Protein AF-A0A349ZRP1-F1 (afdb_monomer_lite)

Sequence (354 aa):
QVKEENIMKKTVKKTVTIVLLMAFLASLLTGCAGITININVADSEASAPSEETKSEPVETAASEEDEVPFRDQGIWYMGGLVTNEEGFDMKLGFYRIDGEPVAIVTDGEDIYYGYYETEDTKFDDGTEFTLISVGGKKFGYKFNDDNNGFLVDNNDNMIEAVELDEESAMELMNSTDMAYEEPDYYGFVQEQSGLDSFKDFDDLISHLKPGQGYAYIRLKGTDEDILALTDMVFEADNSACEADLFRMTEDKPLYMGVVSGNGSAYPLRIADGILYGGDNHTYESYFTDSDNHALMMKDYVYDGINEGTEEYGGFLRSANVFDQDKDFTGGAEEFQKLLEEREKAPAIKFTVVP

Foldseek 3Di:
DDDDDDDDDDDDDDDDDDDDDDDDDDDDDDDDDDDDDDDDDDDDDDDDDDDDDDDDDDPDDPDDPDDDAQLLQQKAWPWWKAFPDPPWGWIKTWIAHVNATKIWIDTDPDIWIDHWDKDWDADPVGHIWIWIQTNNAIKTWDDDPPQWTWIQDSVRDTGTIGIDDRVNVVVRCCVDPVPRPSPCQDDPLCVQVVDPFAFEPVRSVVSADFQKWWDWDAAPLDPFTKIWTGNHADPVFQFAFKTWIWGDDPGGIDTQHMAGQPDDVWTWFDDPRKIWHHYLFWTWIWGANNVSRHIDTQWIWGQCVVVVPSDIWTWHAPDPHPPRTDIDPDHPVVSVVSVVVSVPTDGGHTDGDD

Structure (mmCIF, N/CA/C/O backbone):
data_AF-A0A349ZRP1-F1
#
_entry.id   AF-A0A349ZRP1-F1
#
loop_
_atom_site.group_PDB
_atom_site.id
_atom_site.type_symbol
_atom_site.label_atom_id
_atom_site.label_alt_id
_atom_site.label_comp_id
_atom_site.label_asym_id
_atom_site.label_entity_id
_atom_site.label_seq_id
_atom_site.pdbx_PDB_ins_code
_atom_site.Cartn_x
_atom_site.Cartn_y
_atom_site.Cartn_z
_atom_site.occupancy
_atom_site.B_iso_or_equiv
_atom_site.auth_seq_id
_atom_site.auth_comp_id
_atom_site.auth_asym_id
_atom_site.auth_atom_id
_atom_site.pdbx_PDB_model_num
ATOM 1 N N . GLN A 1 1 ? -0.373 30.833 57.095 1.00 43.72 1 GLN A N 1
ATOM 2 C CA . GLN A 1 1 ? -0.539 32.095 56.343 1.00 43.72 1 GLN A CA 1
ATOM 3 C C . GLN A 1 1 ? 0.821 32.539 55.828 1.00 43.72 1 GLN A C 1
ATOM 5 O O . GLN A 1 1 ? 1.536 33.246 56.523 1.00 43.72 1 GLN A O 1
ATOM 10 N N . VAL A 1 2 ? 1.189 32.089 54.632 1.00 34.25 2 VAL A N 1
ATOM 11 C CA . VAL A 1 2 ? 2.236 32.710 53.816 1.00 34.25 2 VAL A CA 1
ATOM 12 C C . VAL A 1 2 ? 1.621 32.849 52.432 1.00 34.25 2 VAL A C 1
ATOM 14 O O . VAL A 1 2 ? 0.986 31.916 51.946 1.00 34.25 2 VAL A O 1
ATOM 17 N N . LYS A 1 3 ? 1.678 34.081 51.932 1.00 34.34 3 LYS A N 1
ATOM 18 C CA . LYS A 1 3 ? 0.978 34.594 50.761 1.00 34.34 3 LYS A CA 1
ATOM 19 C C . LYS A 1 3 ? 1.540 34.025 49.465 1.00 34.34 3 LYS A C 1
ATOM 21 O O . LYS A 1 3 ? 2.740 33.813 49.340 1.00 34.34 3 LYS A O 1
ATOM 26 N N . GLU A 1 4 ? 0.607 33.879 48.536 1.00 39.31 4 GLU A N 1
ATOM 27 C CA . GLU A 1 4 ? 0.761 33.721 47.098 1.00 39.31 4 GLU A CA 1
ATOM 28 C C . GLU A 1 4 ? 1.789 34.693 46.509 1.00 39.31 4 GLU A C 1
ATOM 30 O O . GLU A 1 4 ? 1.753 35.893 46.788 1.00 39.31 4 GLU A O 1
ATOM 35 N N . GLU A 1 5 ? 2.623 34.184 45.606 1.00 33.78 5 GLU A N 1
ATOM 36 C CA . GLU A 1 5 ? 3.178 34.983 44.522 1.00 33.78 5 GLU A CA 1
ATOM 37 C C . GLU A 1 5 ? 3.082 34.169 43.231 1.00 33.78 5 GLU A C 1
ATOM 39 O O . GLU A 1 5 ? 3.485 33.010 43.147 1.00 33.78 5 GLU A O 1
ATOM 44 N N . ASN A 1 6 ? 2.427 34.786 42.261 1.00 35.44 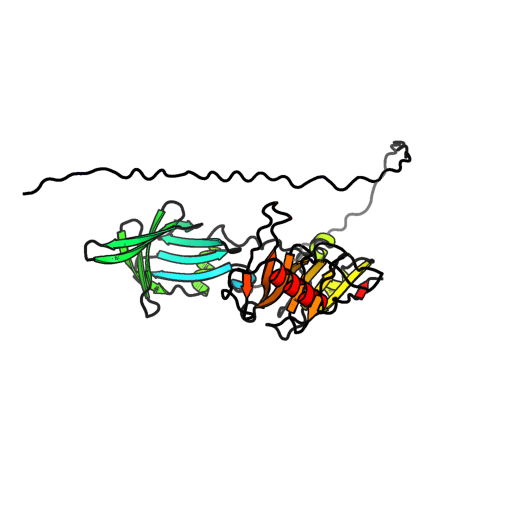6 ASN A N 1
ATOM 45 C CA . ASN A 1 6 ? 1.858 34.203 41.065 1.00 35.44 6 ASN A CA 1
ATOM 46 C C . ASN A 1 6 ? 2.487 34.960 39.892 1.00 35.44 6 ASN A C 1
ATOM 48 O O . ASN A 1 6 ? 2.220 36.151 39.760 1.00 35.44 6 ASN A O 1
ATOM 52 N N . ILE A 1 7 ? 3.331 34.326 39.068 1.00 33.25 7 ILE A N 1
ATOM 53 C CA . ILE A 1 7 ? 3.761 34.883 37.770 1.00 33.25 7 ILE A CA 1
ATOM 54 C C . ILE A 1 7 ? 3.823 33.760 36.720 1.00 33.25 7 ILE A C 1
ATOM 56 O O . ILE A 1 7 ? 4.859 33.159 36.450 1.00 33.25 7 ILE A O 1
ATOM 60 N N . MET A 1 8 ? 2.648 33.469 36.160 1.00 28.78 8 MET A N 1
ATOM 61 C CA . MET A 1 8 ? 2.342 33.449 34.722 1.00 28.78 8 MET A CA 1
ATOM 62 C C . MET A 1 8 ? 3.524 33.177 33.760 1.00 28.78 8 MET A C 1
ATOM 64 O O . MET A 1 8 ? 4.211 34.098 33.313 1.00 28.78 8 MET A O 1
ATOM 68 N N . LYS A 1 9 ? 3.693 31.918 33.331 1.00 29.05 9 LYS A N 1
ATOM 69 C CA . LYS A 1 9 ? 4.368 31.597 32.063 1.00 29.05 9 LYS A CA 1
ATOM 70 C C . LYS A 1 9 ? 3.325 31.563 30.948 1.00 29.05 9 LYS A C 1
ATOM 72 O O . LYS A 1 9 ? 2.425 30.734 30.929 1.00 29.05 9 LYS A O 1
ATOM 77 N N . LYS A 1 10 ? 3.451 32.531 30.047 1.00 29.30 10 LYS A N 1
ATOM 78 C CA . LYS A 1 10 ? 2.633 32.739 28.855 1.00 29.30 10 LYS A CA 1
ATOM 79 C C . LYS A 1 10 ? 3.117 31.773 27.767 1.00 29.30 10 LYS A C 1
ATOM 81 O O . LYS A 1 10 ? 4.149 32.026 27.152 1.00 29.30 10 LYS A O 1
ATOM 86 N N . THR A 1 11 ? 2.409 30.669 27.547 1.00 28.17 11 THR A N 1
ATOM 87 C CA . THR A 1 11 ? 2.686 29.774 26.414 1.00 28.17 11 THR A CA 1
ATOM 88 C C . THR A 1 11 ? 2.045 30.365 25.162 1.00 28.17 11 THR A C 1
ATOM 90 O O . THR A 1 11 ? 0.829 30.529 25.074 1.00 28.17 11 THR A O 1
ATOM 93 N N . VAL A 1 12 ? 2.891 30.758 24.215 1.00 26.95 12 VAL A N 1
ATOM 94 C CA . VAL A 1 12 ? 2.509 31.247 22.890 1.00 26.95 12 VAL A CA 1
ATOM 95 C C . VAL A 1 12 ? 2.020 30.047 22.075 1.00 26.95 12 VAL A C 1
ATOM 97 O O . VAL A 1 12 ? 2.823 29.190 21.720 1.00 26.95 12 VAL A O 1
ATOM 100 N N . LYS A 1 13 ? 0.715 29.978 21.783 1.00 26.53 13 LYS A N 1
ATOM 101 C CA . LYS A 1 13 ? 0.177 29.076 20.755 1.00 26.53 13 LYS A CA 1
ATOM 102 C C . LYS A 1 13 ? 0.696 29.556 19.395 1.00 26.53 13 LYS A C 1
ATOM 104 O O . LYS A 1 13 ? 0.354 30.656 18.966 1.00 26.53 13 LYS A O 1
ATOM 109 N N . LYS A 1 14 ? 1.557 28.766 18.749 1.00 26.08 14 LYS A N 1
ATOM 110 C CA . LYS A 1 14 ? 1.890 28.936 17.332 1.00 26.08 14 LYS A CA 1
ATOM 111 C C . LYS A 1 14 ? 0.803 28.244 16.519 1.00 26.08 14 LYS A C 1
ATOM 113 O O . LYS A 1 14 ? 0.710 27.025 16.530 1.00 26.08 14 LYS A O 1
ATOM 118 N N . THR A 1 15 ? -0.012 29.037 15.842 1.00 26.47 15 THR A N 1
ATOM 119 C CA . THR A 1 15 ? -0.883 28.580 14.761 1.00 26.47 15 THR A CA 1
ATOM 120 C C . THR A 1 15 ? 0.015 28.240 13.573 1.00 26.47 15 THR A C 1
ATOM 122 O O . THR A 1 15 ? 0.671 29.133 13.036 1.00 26.47 15 THR A O 1
ATOM 125 N N . VAL A 1 16 ? 0.102 26.964 13.200 1.00 26.80 16 VAL A N 1
ATOM 126 C CA . VAL A 1 16 ? 0.719 26.544 11.938 1.00 26.80 16 VAL A CA 1
ATOM 127 C C . VAL A 1 16 ? -0.417 26.378 10.940 1.00 26.80 16 VAL A C 1
ATOM 129 O O . VAL A 1 16 ? -1.207 25.448 11.022 1.00 26.80 16 VAL A O 1
ATOM 132 N N . THR A 1 17 ? -0.540 27.353 10.048 1.00 24.84 17 THR A N 1
ATOM 133 C CA . THR A 1 17 ? -1.396 27.281 8.867 1.00 24.84 17 THR A CA 1
ATOM 134 C C . THR A 1 17 ? -0.596 26.565 7.786 1.00 24.84 17 THR A C 1
ATOM 136 O O . THR A 1 17 ? 0.365 27.133 7.270 1.00 24.84 17 THR A O 1
ATOM 139 N N . ILE A 1 18 ? -0.956 25.322 7.472 1.00 25.66 18 ILE A N 1
ATOM 140 C CA . ILE A 1 18 ? -0.407 24.607 6.318 1.00 25.66 18 ILE A CA 1
ATOM 141 C C . ILE A 1 18 ? -1.177 25.088 5.087 1.00 25.66 18 ILE A C 1
ATOM 143 O O . ILE A 1 18 ? -2.378 24.868 4.957 1.00 25.66 18 ILE A O 1
ATOM 147 N N . VAL A 1 19 ? -0.481 25.818 4.217 1.00 27.66 19 VAL A N 1
ATOM 148 C CA . VAL A 1 19 ? -0.941 26.163 2.870 1.00 27.66 19 VAL A CA 1
ATOM 149 C C . VAL A 1 19 ? -0.366 25.099 1.944 1.00 27.66 19 VAL A C 1
ATOM 151 O O . VAL A 1 19 ? 0.830 25.123 1.661 1.00 27.66 19 VAL A O 1
ATOM 154 N N . LEU A 1 20 ? -1.202 24.161 1.496 1.00 24.73 20 LEU A N 1
ATOM 155 C CA . LEU A 1 20 ? -0.859 23.254 0.402 1.00 24.73 20 LEU A CA 1
ATOM 156 C C . LEU A 1 20 ? -0.823 24.076 -0.894 1.00 24.73 20 LEU A C 1
ATOM 158 O O . LEU A 1 20 ? -1.856 24.552 -1.367 1.00 24.73 20 LEU A O 1
ATOM 162 N N . LEU A 1 21 ? 0.372 24.284 -1.445 1.00 25.36 21 LEU A N 1
ATOM 163 C CA . LEU A 1 21 ? 0.559 24.881 -2.762 1.00 25.36 21 LEU A CA 1
ATOM 164 C C . LEU A 1 21 ? 0.986 23.767 -3.724 1.00 25.36 21 LEU A C 1
ATOM 166 O O . LEU A 1 21 ? 2.136 23.338 -3.714 1.00 25.36 21 LEU A O 1
ATOM 170 N N . MET A 1 22 ? 0.044 23.295 -4.542 1.00 29.17 22 MET A N 1
ATOM 171 C CA . MET A 1 22 ? 0.326 22.427 -5.684 1.00 29.17 22 MET A CA 1
ATOM 172 C C . MET A 1 22 ? 1.151 23.197 -6.719 1.00 29.17 22 MET A C 1
ATOM 174 O O . MET A 1 22 ? 0.687 24.203 -7.261 1.00 29.17 22 MET A O 1
ATOM 178 N N . ALA A 1 23 ? 2.356 22.716 -7.016 1.00 27.48 23 ALA A N 1
ATOM 179 C CA . ALA A 1 23 ? 3.108 23.118 -8.199 1.00 27.48 23 ALA A CA 1
ATOM 180 C C . ALA A 1 23 ? 4.109 22.023 -8.598 1.00 27.48 23 ALA A C 1
ATOM 182 O O . ALA A 1 23 ? 5.300 22.130 -8.326 1.00 27.48 23 ALA A O 1
ATOM 183 N N . PHE A 1 24 ? 3.625 20.992 -9.289 1.00 27.86 24 PHE A N 1
ATOM 184 C CA . PHE A 1 24 ? 4.455 20.170 -10.167 1.00 27.86 24 PHE A CA 1
ATOM 185 C C . PHE A 1 24 ? 3.891 20.280 -11.580 1.00 27.86 24 PHE A C 1
ATOM 187 O O . PHE A 1 24 ? 2.909 19.636 -11.919 1.00 27.86 24 PHE A O 1
ATOM 194 N N . LEU A 1 25 ? 4.491 21.147 -12.396 1.00 28.52 25 LEU A N 1
ATOM 195 C CA . LEU A 1 25 ? 4.660 20.897 -13.824 1.00 28.52 25 LEU A CA 1
ATOM 196 C C . LEU A 1 25 ? 5.704 21.864 -14.392 1.00 28.52 25 LEU A C 1
ATOM 198 O O . LEU A 1 25 ? 5.737 23.041 -14.039 1.00 28.52 25 LEU A O 1
ATOM 202 N N . ALA A 1 26 ? 6.473 21.345 -15.347 1.00 27.61 26 ALA A N 1
ATOM 203 C CA . ALA A 1 26 ? 7.512 21.988 -16.149 1.00 27.61 26 ALA A CA 1
ATOM 204 C C . ALA A 1 26 ? 8.925 22.028 -15.536 1.00 27.61 26 ALA A C 1
ATOM 206 O O . ALA A 1 26 ? 9.326 22.992 -14.894 1.00 27.61 26 ALA A O 1
ATOM 207 N N . SER A 1 27 ? 9.748 21.038 -15.901 1.00 30.75 27 SER A N 1
ATOM 208 C CA . SER A 1 27 ? 10.970 21.328 -16.676 1.00 30.75 27 SER A CA 1
ATOM 209 C C . SER A 1 27 ? 11.736 20.070 -17.115 1.00 30.75 27 SER A C 1
ATOM 211 O O . SER A 1 27 ? 12.797 19.753 -16.600 1.00 30.75 27 SER A O 1
ATOM 213 N N . LEU A 1 28 ? 11.278 19.422 -18.187 1.00 30.02 28 LEU A N 1
ATOM 214 C CA . LEU A 1 28 ? 12.182 18.709 -19.095 1.00 30.02 28 LEU A CA 1
ATOM 215 C C . LEU A 1 28 ? 11.792 19.053 -20.526 1.00 30.02 28 LEU A C 1
ATOM 217 O O . LEU A 1 28 ? 10.915 18.427 -21.096 1.00 30.02 28 LEU A O 1
ATOM 221 N N . LEU A 1 29 ? 12.423 20.089 -21.081 1.00 31.91 29 LEU A N 1
ATOM 222 C CA . LEU A 1 29 ? 12.601 20.283 -22.522 1.00 31.91 29 LEU A CA 1
ATOM 223 C C . LEU A 1 29 ? 13.713 21.322 -22.727 1.00 31.91 29 LEU A C 1
ATOM 225 O O . LEU A 1 29 ? 13.475 22.514 -22.906 1.00 31.91 29 LEU A O 1
ATOM 229 N N . THR A 1 30 ? 14.958 20.843 -22.710 1.00 38.53 30 THR A N 1
ATOM 230 C CA . THR A 1 30 ? 16.094 21.565 -23.293 1.00 38.53 30 THR A CA 1
ATOM 231 C C . THR A 1 30 ? 16.774 20.620 -24.272 1.00 38.53 30 THR A C 1
ATOM 233 O O . THR A 1 30 ? 17.468 19.693 -23.873 1.00 38.53 30 THR A O 1
ATOM 236 N N . GLY A 1 31 ? 16.528 20.826 -25.564 1.00 29.16 31 GLY A N 1
ATOM 237 C CA . GLY A 1 31 ? 17.059 19.980 -26.629 1.00 29.16 31 GLY A CA 1
ATOM 238 C C . GLY A 1 31 ? 16.587 20.455 -27.997 1.00 29.16 31 GLY A C 1
ATOM 239 O O . GLY A 1 31 ? 15.637 19.929 -28.560 1.00 29.16 31 GLY A O 1
ATOM 240 N N . CYS A 1 32 ? 17.225 21.508 -28.499 1.00 30.91 32 CYS A N 1
ATOM 241 C CA . CYS A 1 32 ? 16.968 22.136 -29.789 1.00 30.91 32 CYS A CA 1
ATOM 242 C C . CYS A 1 32 ? 17.137 21.176 -30.980 1.00 30.91 32 CYS A C 1
ATOM 244 O O . CYS A 1 32 ? 18.227 20.646 -31.170 1.00 30.91 32 CYS A O 1
ATOM 246 N N . ALA A 1 33 ? 16.146 21.112 -31.871 1.00 30.70 33 ALA A N 1
ATOM 247 C CA . ALA A 1 33 ? 16.340 21.119 -33.327 1.00 30.70 33 ALA A CA 1
ATOM 248 C C . ALA A 1 33 ? 14.979 21.320 -34.010 1.00 30.70 33 ALA A C 1
ATOM 250 O O . ALA A 1 33 ? 14.081 20.494 -33.894 1.00 30.70 33 ALA A O 1
ATOM 251 N N . GLY A 1 34 ? 14.814 22.454 -34.690 1.00 29.23 34 GLY A N 1
ATOM 252 C CA . GLY A 1 34 ? 13.602 22.753 -35.440 1.00 29.23 34 GLY A CA 1
ATOM 253 C C . GLY A 1 34 ? 13.478 21.929 -36.719 1.00 29.23 34 GLY A C 1
ATOM 254 O O . GLY A 1 34 ? 14.479 21.506 -37.284 1.00 29.23 34 GLY A O 1
ATOM 255 N N . ILE A 1 35 ? 12.244 21.786 -37.198 1.00 30.88 35 ILE A N 1
ATOM 256 C CA . ILE A 1 35 ? 11.827 22.091 -38.573 1.00 30.88 35 ILE A CA 1
ATOM 257 C C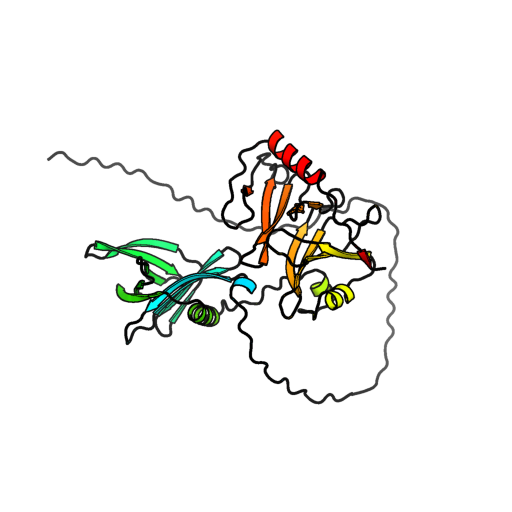 . ILE A 1 35 ? 10.293 22.141 -38.601 1.00 30.88 35 ILE A C 1
ATOM 259 O O . ILE A 1 35 ? 9.590 21.326 -38.015 1.00 30.88 35 ILE A O 1
ATOM 263 N N . THR A 1 36 ? 9.808 23.188 -39.254 1.00 29.12 36 THR A N 1
ATOM 264 C CA . THR A 1 36 ? 8.429 23.648 -39.398 1.00 29.12 36 THR A CA 1
ATOM 265 C C . THR A 1 36 ? 7.584 22.678 -40.226 1.00 29.12 36 THR A C 1
ATOM 267 O O . THR A 1 36 ? 8.001 22.299 -41.319 1.00 29.12 36 THR A O 1
ATOM 270 N N . ILE A 1 37 ? 6.364 22.356 -39.781 1.00 29.33 37 ILE A N 1
ATOM 271 C CA . ILE A 1 37 ? 5.343 21.734 -40.638 1.00 29.33 37 ILE A CA 1
ATOM 272 C C . ILE A 1 37 ? 4.109 22.640 -40.666 1.00 29.33 37 ILE A C 1
ATOM 274 O O . ILE A 1 37 ? 3.480 22.901 -39.645 1.00 29.33 37 ILE A O 1
ATOM 278 N N . ASN A 1 38 ? 3.806 23.146 -41.863 1.00 29.88 38 ASN A N 1
ATOM 279 C CA . ASN A 1 38 ? 2.594 23.894 -42.181 1.00 29.88 38 ASN A CA 1
ATOM 280 C C . ASN A 1 38 ? 1.378 22.967 -42.095 1.00 29.88 38 ASN A C 1
ATOM 282 O O . ASN A 1 38 ? 1.302 21.996 -42.848 1.00 29.88 38 ASN A O 1
ATOM 286 N N . ILE A 1 39 ? 0.402 23.304 -41.254 1.00 28.91 39 ILE A N 1
ATOM 287 C CA . ILE A 1 39 ? -0.922 22.679 -41.294 1.00 28.91 39 ILE A CA 1
ATOM 288 C C . ILE A 1 39 ? -1.798 23.528 -42.211 1.00 28.91 39 ILE A C 1
ATOM 290 O O . ILE A 1 39 ? -2.120 24.676 -41.908 1.00 28.91 39 ILE A O 1
ATOM 294 N N . ASN A 1 40 ? -2.139 22.956 -43.362 1.00 29.70 40 ASN A N 1
ATOM 295 C CA . ASN A 1 40 ? -3.111 23.512 -44.288 1.00 29.70 40 ASN A CA 1
ATOM 296 C C . ASN A 1 40 ? -4.491 22.988 -43.875 1.00 29.70 40 ASN A C 1
ATOM 298 O O . ASN A 1 40 ? -4.724 21.781 -43.885 1.00 29.70 40 ASN A O 1
ATOM 302 N N . VAL A 1 41 ? -5.378 23.898 -43.483 1.00 31.52 41 VAL A N 1
ATOM 303 C CA . VAL A 1 41 ? -6.782 23.610 -43.179 1.00 31.52 41 VAL A CA 1
ATOM 304 C C . VAL A 1 41 ? -7.526 23.444 -44.501 1.00 31.52 41 VAL A C 1
ATOM 306 O O . VAL A 1 41 ? -7.497 24.345 -45.340 1.00 31.52 41 VAL A O 1
ATOM 309 N N . ALA A 1 42 ? -8.197 22.312 -44.684 1.00 30.80 42 ALA A N 1
ATOM 310 C CA . ALA A 1 42 ? -9.221 22.162 -45.707 1.00 30.80 42 ALA A CA 1
ATOM 311 C C . ALA A 1 42 ? -10.389 21.341 -45.151 1.00 30.80 42 ALA A C 1
ATOM 313 O O . ALA A 1 42 ? -10.269 20.139 -44.923 1.00 30.80 42 ALA A O 1
ATOM 314 N N . ASP A 1 43 ? -11.499 22.047 -44.947 1.00 30.48 43 ASP A N 1
ATOM 315 C CA . ASP A 1 43 ? -12.859 21.521 -44.891 1.00 30.48 43 ASP A CA 1
ATOM 316 C C . ASP A 1 43 ? -13.168 20.646 -46.113 1.00 30.48 43 ASP A C 1
ATOM 318 O O . ASP A 1 43 ? -12.882 21.035 -47.250 1.00 30.48 43 ASP A O 1
ATOM 322 N N . SER A 1 44 ? -13.886 19.542 -45.899 1.00 33.91 44 SER A N 1
ATOM 323 C CA . SER A 1 44 ? -14.942 19.146 -46.834 1.00 33.91 44 SER A CA 1
ATOM 324 C C . SER A 1 44 ? -16.009 18.301 -46.144 1.00 33.91 44 SER A C 1
ATOM 326 O O . SER A 1 44 ? -15.715 17.286 -45.514 1.00 33.91 44 SER A O 1
ATOM 328 N N . GLU A 1 45 ? -17.244 18.754 -46.317 1.00 32.16 45 GLU A N 1
ATOM 329 C CA . GLU A 1 45 ? -18.499 18.246 -45.779 1.00 32.16 45 GLU A CA 1
ATOM 330 C C . GLU A 1 45 ? -18.957 16.881 -46.349 1.00 32.16 45 GLU A C 1
ATOM 332 O O . GLU A 1 45 ? -18.704 16.552 -47.505 1.00 32.16 45 GLU A O 1
ATOM 337 N N . ALA A 1 46 ? -19.770 16.202 -45.523 1.00 31.30 46 ALA A N 1
ATOM 338 C CA . ALA A 1 46 ? -21.006 15.455 -45.823 1.00 31.30 46 ALA A CA 1
ATOM 339 C C . ALA A 1 46 ? -20.989 14.150 -46.661 1.00 31.30 46 ALA A C 1
ATOM 341 O O . ALA A 1 46 ? -20.759 14.161 -47.865 1.00 31.30 46 ALA A O 1
ATOM 342 N N . SER A 1 47 ? -21.486 13.044 -46.070 1.00 31.42 47 SER A N 1
ATOM 343 C CA . SER A 1 47 ? -22.887 12.565 -46.237 1.00 31.42 47 SER A CA 1
ATOM 344 C C . SER A 1 47 ? -23.102 11.104 -45.752 1.00 31.42 47 SER A C 1
ATOM 346 O O . SER A 1 47 ? -22.538 10.187 -46.334 1.00 31.42 47 SER A O 1
ATOM 348 N N . ALA A 1 48 ? -23.905 10.960 -44.679 1.00 36.12 48 ALA A N 1
ATOM 349 C CA . ALA A 1 48 ? -24.940 9.975 -44.244 1.00 36.12 48 ALA A CA 1
ATOM 350 C C . ALA A 1 48 ? -25.123 8.547 -44.886 1.00 36.12 48 ALA A C 1
ATOM 352 O O . ALA A 1 48 ? -24.581 8.266 -45.946 1.00 36.12 48 ALA A O 1
ATOM 353 N N . PRO A 1 49 ? -26.079 7.699 -44.407 1.00 44.28 49 PRO A N 1
ATOM 354 C CA . PRO A 1 49 ? -26.142 6.968 -43.119 1.00 44.28 49 PRO A CA 1
ATOM 355 C C . PRO A 1 49 ? -26.564 5.465 -43.264 1.00 44.28 49 PRO A C 1
ATOM 357 O O . PRO A 1 49 ? -27.220 5.099 -44.235 1.00 44.28 49 PRO A O 1
ATOM 360 N N . SER A 1 50 ? -26.298 4.609 -42.267 1.00 30.61 50 SER A N 1
ATOM 361 C CA . SER A 1 50 ? -27.013 3.333 -41.962 1.00 30.61 50 SER A CA 1
ATOM 362 C C . SER A 1 50 ? -26.344 2.713 -40.721 1.00 30.61 50 SER A C 1
ATOM 364 O O . SER A 1 50 ? -25.132 2.828 -40.606 1.00 30.61 50 SER A O 1
ATOM 366 N N . GLU A 1 51 ? -26.967 2.057 -39.746 1.00 31.98 51 GLU A N 1
ATOM 367 C CA . GLU A 1 51 ? -28.226 1.318 -39.674 1.00 31.98 51 GLU A CA 1
ATOM 368 C C . GLU A 1 51 ? -28.558 1.162 -38.171 1.00 31.98 51 GLU A C 1
ATOM 370 O O . GLU A 1 51 ? -27.671 0.873 -37.365 1.00 31.98 51 GLU A O 1
ATOM 375 N N . GLU A 1 52 ? -29.815 1.383 -37.777 1.00 33.41 52 GLU A N 1
ATOM 376 C CA . GLU A 1 52 ? -30.304 1.119 -36.418 1.00 33.41 52 GLU A CA 1
ATOM 377 C C . GLU A 1 52 ? -30.263 -0.386 -36.131 1.00 33.41 52 GLU A C 1
ATOM 379 O O . GLU A 1 52 ? -30.968 -1.162 -36.778 1.00 33.41 52 GLU A O 1
ATOM 384 N N . THR A 1 53 ? -29.502 -0.801 -35.117 1.00 31.45 53 THR A N 1
ATOM 385 C CA . THR A 1 53 ? -29.671 -2.125 -34.508 1.00 31.45 53 THR A CA 1
ATOM 386 C C . THR A 1 53 ? -30.258 -1.943 -33.118 1.00 31.45 53 THR A C 1
ATOM 388 O O . THR A 1 53 ? -29.661 -1.344 -32.230 1.00 31.45 53 THR A O 1
ATOM 391 N N . LYS A 1 54 ? -31.485 -2.429 -32.977 1.00 32.75 54 LYS A N 1
ATOM 392 C CA . LYS A 1 54 ? -32.303 -2.417 -31.771 1.00 32.75 54 LYS A CA 1
ATOM 393 C C . LYS A 1 54 ? -31.795 -3.515 -30.829 1.00 32.75 54 LYS A C 1
ATOM 395 O O . LYS A 1 54 ? -32.029 -4.688 -31.107 1.00 32.75 54 LYS A O 1
ATOM 400 N N . SER A 1 55 ? -31.100 -3.156 -29.753 1.00 33.72 55 SER A N 1
ATOM 401 C CA . SER A 1 55 ? -30.766 -4.083 -28.665 1.00 33.72 55 SER A CA 1
ATOM 402 C C . SER A 1 55 ? -31.881 -4.071 -27.618 1.00 33.72 55 SER A C 1
ATOM 404 O O . SER A 1 55 ? -32.282 -3.014 -27.131 1.00 33.72 55 SER A O 1
ATOM 406 N N . GLU A 1 56 ? -32.416 -5.251 -27.317 1.00 32.88 56 GLU A N 1
ATOM 407 C CA . GLU A 1 56 ? -33.330 -5.481 -26.196 1.00 32.88 56 GLU A CA 1
ATOM 408 C C . GLU A 1 56 ? -32.584 -5.305 -24.860 1.00 32.88 56 GLU A C 1
ATOM 410 O O . GLU A 1 56 ? -31.372 -5.531 -24.813 1.00 32.88 56 GLU A O 1
ATOM 415 N N . PRO A 1 57 ? -33.266 -4.885 -23.778 1.00 32.53 57 PRO A N 1
ATOM 416 C CA . PRO A 1 57 ? -32.632 -4.752 -22.477 1.00 32.53 57 PRO A CA 1
ATOM 417 C C . PRO A 1 57 ? -32.330 -6.146 -21.925 1.00 32.53 57 PRO A C 1
ATOM 419 O O . PRO A 1 57 ? -33.233 -6.961 -21.737 1.00 32.53 57 PRO A O 1
ATOM 422 N N . VAL A 1 58 ? -31.051 -6.415 -21.682 1.00 33.22 58 VAL A N 1
ATOM 423 C CA . VAL A 1 58 ? -30.620 -7.546 -20.863 1.00 33.22 58 VAL A CA 1
ATOM 424 C C . VAL A 1 58 ? -31.026 -7.216 -19.429 1.00 33.22 58 VAL A C 1
ATOM 426 O O . VAL A 1 58 ? -30.563 -6.224 -18.872 1.00 33.22 58 VAL A O 1
ATOM 429 N N . GLU A 1 59 ? -31.933 -8.012 -18.860 1.00 31.17 59 GLU A N 1
ATOM 430 C CA . GLU A 1 59 ? -32.147 -8.064 -17.414 1.00 31.17 59 GLU A CA 1
ATOM 431 C C . GLU A 1 59 ? -30.828 -8.487 -16.765 1.00 31.17 59 GLU A C 1
ATOM 433 O O . GLU A 1 59 ? -30.442 -9.656 -16.809 1.00 31.17 59 GLU A O 1
ATOM 438 N N . THR A 1 60 ? -30.116 -7.526 -16.186 1.00 30.16 60 THR A N 1
ATOM 439 C CA . THR A 1 60 ? -29.083 -7.793 -15.194 1.00 30.16 60 THR A CA 1
ATOM 440 C C . THR A 1 60 ? -29.780 -8.322 -13.948 1.00 30.16 60 THR A C 1
ATOM 442 O O . THR A 1 60 ? -30.463 -7.595 -13.228 1.00 30.16 60 THR A O 1
ATOM 445 N N . ALA A 1 61 ? -29.654 -9.630 -13.732 1.00 30.38 61 ALA A N 1
ATOM 446 C CA . ALA A 1 61 ? -29.906 -10.226 -12.435 1.00 30.38 61 ALA A CA 1
ATOM 447 C C . ALA A 1 61 ? -28.956 -9.558 -11.435 1.00 30.38 61 ALA A C 1
ATOM 449 O O . ALA A 1 61 ? -27.745 -9.569 -11.649 1.00 30.38 61 ALA A O 1
ATOM 450 N N . ALA A 1 62 ? -29.516 -8.948 -10.392 1.00 32.66 62 ALA A N 1
ATOM 451 C CA . ALA A 1 62 ? -28.761 -8.532 -9.223 1.00 32.66 62 ALA A CA 1
ATOM 452 C C . ALA A 1 62 ? -28.074 -9.783 -8.658 1.00 32.66 62 ALA A C 1
ATOM 454 O O . ALA A 1 62 ? -28.753 -10.702 -8.195 1.00 32.66 62 ALA A O 1
ATOM 455 N N . SER A 1 63 ? -26.755 -9.860 -8.812 1.00 36.84 63 SER A N 1
ATOM 456 C CA . SER A 1 63 ? -25.935 -10.799 -8.061 1.00 36.84 63 SER A CA 1
ATOM 457 C C . SER A 1 63 ? -25.974 -10.375 -6.601 1.00 36.84 63 SER A C 1
ATOM 459 O O . SER A 1 63 ? -25.900 -9.184 -6.307 1.00 36.84 63 SER A O 1
ATOM 461 N N . GLU A 1 64 ? -26.152 -11.349 -5.716 1.00 37.47 64 GLU A N 1
ATOM 462 C CA . GLU A 1 64 ? -25.924 -11.187 -4.284 1.00 37.47 64 GLU A CA 1
ATOM 463 C C . GLU A 1 64 ? -24.510 -10.602 -4.123 1.00 37.47 64 GLU A C 1
ATOM 465 O O . GLU A 1 64 ? -23.555 -11.155 -4.665 1.00 37.47 64 GLU A O 1
ATOM 470 N N . GLU A 1 65 ? -24.408 -9.408 -3.535 1.00 38.78 65 GLU A N 1
ATOM 471 C CA . GLU A 1 65 ? -23.129 -8.755 -3.259 1.00 38.78 65 GLU A CA 1
ATOM 472 C C . GLU A 1 65 ? -22.417 -9.600 -2.202 1.00 38.78 65 GLU A C 1
ATOM 474 O O . GLU A 1 65 ? -22.834 -9.630 -1.045 1.00 38.78 65 GLU A O 1
ATOM 479 N N . ASP A 1 66 ? -21.397 -10.348 -2.617 1.00 44.00 66 ASP A N 1
ATOM 480 C CA . ASP A 1 66 ? -20.494 -11.008 -1.683 1.00 44.00 66 ASP A CA 1
ATOM 481 C C . ASP A 1 66 ? -19.787 -9.916 -0.864 1.00 44.00 66 ASP A C 1
ATOM 483 O O . ASP A 1 66 ? -19.168 -9.005 -1.422 1.00 44.00 66 ASP A O 1
ATOM 487 N N . GLU A 1 67 ? -19.923 -9.976 0.462 1.00 44.44 67 GLU A N 1
ATOM 488 C CA . GLU A 1 67 ? -19.306 -9.029 1.391 1.00 44.44 67 GLU A CA 1
ATOM 489 C C . GLU A 1 67 ? -17.780 -9.052 1.226 1.00 44.44 67 GLU A C 1
ATOM 491 O O . GLU A 1 67 ? -17.102 -10.009 1.608 1.00 44.44 67 GLU A O 1
ATOM 496 N N . VAL A 1 68 ? -17.225 -7.993 0.635 1.00 48.12 68 VAL A N 1
ATOM 497 C CA . VAL A 1 68 ? -15.775 -7.820 0.522 1.00 48.12 68 VAL A CA 1
ATOM 498 C C . VAL A 1 68 ? -15.233 -7.456 1.909 1.00 48.12 68 VAL A C 1
ATOM 500 O O . VAL A 1 68 ? -15.699 -6.483 2.503 1.00 48.12 68 VAL A O 1
ATOM 503 N N . PRO A 1 69 ? -14.250 -8.190 2.455 1.00 54.22 69 PRO A N 1
ATOM 504 C CA . PRO A 1 69 ? -13.723 -7.900 3.782 1.00 54.22 69 PRO A CA 1
ATOM 505 C C . PRO A 1 69 ? -13.052 -6.516 3.825 1.00 54.22 69 PRO A C 1
ATOM 507 O O . PRO A 1 69 ? -12.311 -6.155 2.913 1.00 54.22 69 PRO A O 1
ATOM 510 N N . PHE A 1 70 ? -13.243 -5.777 4.929 1.00 56.25 70 PHE A N 1
ATOM 511 C CA . PHE A 1 70 ? -12.711 -4.423 5.204 1.00 56.25 70 PHE A CA 1
ATOM 512 C C . PHE A 1 70 ? -11.321 -4.122 4.627 1.00 56.25 70 PHE A C 1
ATOM 514 O O . PHE A 1 70 ? -11.052 -3.048 4.092 1.00 56.25 70 PHE A O 1
ATOM 521 N N . ARG A 1 71 ? -10.420 -5.093 4.766 1.00 54.12 71 ARG A N 1
ATOM 522 C CA . ARG A 1 71 ? -8.993 -4.961 4.473 1.00 54.12 71 ARG A CA 1
ATOM 523 C C . ARG A 1 71 ? -8.700 -4.882 2.981 1.00 54.12 71 ARG A C 1
ATOM 525 O O . ARG A 1 71 ? -7.769 -4.181 2.596 1.00 54.12 71 ARG A O 1
ATOM 532 N N . ASP A 1 72 ? -9.508 -5.546 2.158 1.00 53.12 72 ASP A N 1
ATOM 533 C CA . ASP A 1 72 ? -9.402 -5.461 0.699 1.00 53.12 72 ASP A CA 1
ATOM 534 C C . ASP A 1 72 ? -9.898 -4.105 0.174 1.00 53.12 72 ASP A C 1
ATOM 536 O O . ASP A 1 72 ? -9.625 -3.748 -0.969 1.00 53.12 72 ASP A O 1
ATOM 540 N N . GLN A 1 73 ? -10.551 -3.325 1.043 1.00 59.00 73 GLN A N 1
ATOM 541 C CA . GLN A 1 73 ? -10.998 -1.964 0.801 1.00 59.00 73 GLN A CA 1
ATOM 542 C C . GLN A 1 73 ? -10.110 -0.916 1.500 1.00 59.00 73 GLN A C 1
ATOM 544 O O . GLN A 1 73 ? -10.571 0.173 1.786 1.00 59.00 73 GLN A O 1
ATOM 549 N N . GLY A 1 74 ? -8.855 -1.182 1.880 1.00 66.50 74 GLY A N 1
ATOM 550 C CA . GLY A 1 74 ? -8.012 -0.144 2.522 1.00 66.50 74 GLY A CA 1
ATOM 551 C C . GLY A 1 74 ? -8.601 0.482 3.808 1.00 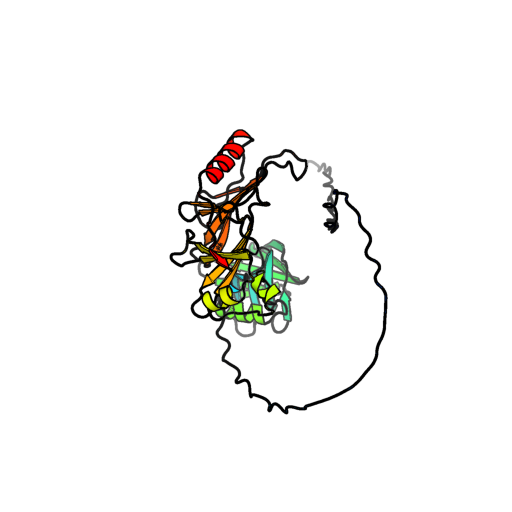66.50 74 GLY A C 1
ATOM 552 O O . GLY A 1 74 ? -8.123 1.517 4.281 1.00 66.50 74 GLY A O 1
ATOM 553 N N . ILE A 1 75 ? -9.635 -0.150 4.376 1.00 76.94 75 ILE A N 1
ATOM 554 C CA . ILE A 1 75 ? -10.311 0.224 5.609 1.00 76.94 75 ILE A CA 1
ATOM 555 C C . ILE A 1 75 ? -9.856 -0.776 6.668 1.00 76.94 75 ILE A C 1
ATOM 557 O O . ILE A 1 75 ? -10.001 -1.988 6.533 1.00 76.94 75 ILE A O 1
ATOM 561 N N . TRP A 1 76 ? -9.316 -0.278 7.770 1.00 80.00 76 TRP A N 1
ATOM 562 C CA . TRP A 1 76 ? -8.947 -1.105 8.911 1.00 80.00 76 TRP A CA 1
ATOM 563 C C . TRP A 1 76 ? -9.855 -0.797 10.082 1.00 80.00 76 TRP A C 1
ATOM 565 O O . TRP A 1 76 ? -9.772 0.288 10.652 1.00 80.00 76 TRP A O 1
ATOM 575 N N . TYR A 1 77 ? -10.683 -1.758 10.476 1.00 88.31 77 TYR A N 1
ATOM 576 C CA . TYR A 1 77 ? -11.402 -1.678 11.737 1.00 88.31 77 TYR A CA 1
ATOM 577 C C . TYR A 1 77 ? -10.431 -1.856 12.913 1.00 88.31 77 TYR A C 1
ATOM 579 O O . TYR A 1 77 ? -9.677 -2.826 12.978 1.00 88.31 77 TYR A O 1
ATOM 587 N N . MET A 1 78 ? -10.420 -0.888 13.827 1.00 88.62 78 MET A N 1
ATOM 588 C CA . MET A 1 78 ? -9.496 -0.815 14.965 1.00 88.62 78 MET A CA 1
ATOM 589 C C . MET A 1 78 ? -10.149 -1.220 16.294 1.00 88.62 78 MET A C 1
ATOM 591 O O . MET A 1 78 ? -9.478 -1.231 17.327 1.00 88.62 78 MET A O 1
ATOM 595 N N . GLY A 1 79 ? -11.446 -1.530 16.277 1.00 91.81 79 GLY A N 1
ATOM 596 C CA . GLY A 1 79 ? -12.251 -1.832 17.456 1.00 91.81 79 GLY A CA 1
ATOM 597 C C . GLY A 1 79 ? -13.355 -0.803 17.687 1.00 91.81 79 GLY A C 1
ATOM 598 O O . GLY A 1 79 ? -13.419 0.244 17.042 1.00 91.81 79 GLY A O 1
ATOM 599 N N . GLY A 1 80 ? -14.247 -1.107 18.621 1.00 96.19 80 GLY A N 1
ATOM 600 C CA . GLY A 1 80 ? -15.469 -0.342 18.800 1.00 96.19 80 GLY A CA 1
ATOM 601 C C . GLY A 1 80 ? -16.359 -0.908 19.893 1.00 96.19 80 GLY A C 1
ATOM 602 O O . GLY A 1 80 ? -16.098 -1.978 20.442 1.00 96.19 80 GLY A O 1
ATOM 603 N N . LEU A 1 81 ? -17.406 -0.163 20.226 1.00 97.19 81 LEU A N 1
ATOM 604 C CA . LEU A 1 81 ? -18.382 -0.510 21.249 1.00 97.19 81 LEU A CA 1
ATOM 605 C C . LEU A 1 81 ? -19.802 -0.302 20.722 1.00 97.19 81 LEU A C 1
ATOM 607 O O . LEU A 1 81 ? -20.061 0.627 19.959 1.00 97.19 81 LEU A O 1
ATOM 611 N N . VAL A 1 82 ? -20.728 -1.131 21.186 1.00 97.25 82 VAL A N 1
ATOM 612 C CA . VAL A 1 82 ? -22.168 -1.008 20.948 1.00 97.25 82 VAL A CA 1
ATOM 613 C C . VAL A 1 82 ? -22.925 -1.175 22.258 1.00 97.25 82 VAL A C 1
ATOM 615 O O . VAL A 1 82 ? -22.604 -2.047 23.068 1.00 97.25 82 VAL A O 1
ATOM 618 N N . THR A 1 83 ? -23.925 -0.327 22.493 1.00 96.12 83 THR A N 1
ATOM 619 C CA . THR A 1 83 ? -24.779 -0.433 23.681 1.00 96.12 83 THR A CA 1
ATOM 620 C C . THR A 1 83 ? -25.587 -1.724 23.655 1.00 96.12 83 THR A C 1
ATOM 622 O O . THR A 1 83 ? -26.197 -2.064 22.645 1.00 96.12 83 THR A O 1
ATOM 625 N N . ASN A 1 84 ? -25.633 -2.434 24.782 1.00 89.38 84 ASN A N 1
ATOM 626 C CA . ASN A 1 84 ? -26.419 -3.665 24.941 1.00 89.38 84 ASN A CA 1
ATOM 627 C C . ASN A 1 84 ? -27.692 -3.459 25.791 1.00 89.38 84 ASN A C 1
ATOM 629 O O . ASN A 1 84 ? -28.392 -4.426 26.104 1.00 89.38 84 ASN A O 1
ATOM 633 N N . GLU A 1 85 ? -27.989 -2.212 26.170 1.00 88.75 85 GLU A N 1
ATOM 634 C CA . GLU A 1 85 ? -29.142 -1.836 26.987 1.00 88.75 85 GLU A CA 1
ATOM 635 C C . GLU A 1 85 ? -30.384 -1.505 26.141 1.00 88.75 85 GLU A C 1
ATOM 637 O O . GLU A 1 85 ? -30.326 -0.791 25.142 1.00 88.75 85 GLU A O 1
ATOM 642 N N . GLU A 1 86 ? -31.552 -1.997 26.568 1.00 85.62 86 GLU A N 1
ATOM 643 C CA . GLU A 1 86 ? -32.822 -1.765 25.873 1.00 85.62 86 GLU A CA 1
ATOM 644 C C . GLU A 1 86 ? -33.203 -0.272 25.905 1.00 85.62 86 GLU A C 1
ATOM 646 O O . GLU A 1 86 ? -33.351 0.325 26.972 1.00 85.62 86 GLU A O 1
ATOM 651 N N . GLY A 1 87 ? -33.406 0.326 24.727 1.00 84.44 87 GLY A N 1
ATOM 652 C CA . GLY A 1 87 ? -33.749 1.746 24.580 1.00 84.44 87 GLY A CA 1
ATOM 653 C C . GLY A 1 87 ? -32.568 2.665 24.259 1.00 84.44 87 GLY A C 1
ATOM 654 O O . GLY A 1 87 ? -32.801 3.853 24.040 1.00 84.44 87 GLY A O 1
ATOM 655 N N . PHE A 1 88 ? -31.351 2.123 24.177 1.00 88.75 88 PHE A N 1
ATOM 656 C CA . PHE A 1 88 ? -30.170 2.818 23.675 1.00 88.75 88 PHE A CA 1
ATOM 657 C C . PHE A 1 88 ? -29.687 2.152 22.385 1.00 88.75 88 PHE A C 1
ATOM 659 O O . PHE A 1 88 ? -29.600 0.929 22.307 1.00 88.75 88 PHE A O 1
ATOM 666 N N . ASP A 1 89 ? -29.396 2.965 21.374 1.00 91.69 89 ASP A N 1
ATOM 667 C CA . ASP A 1 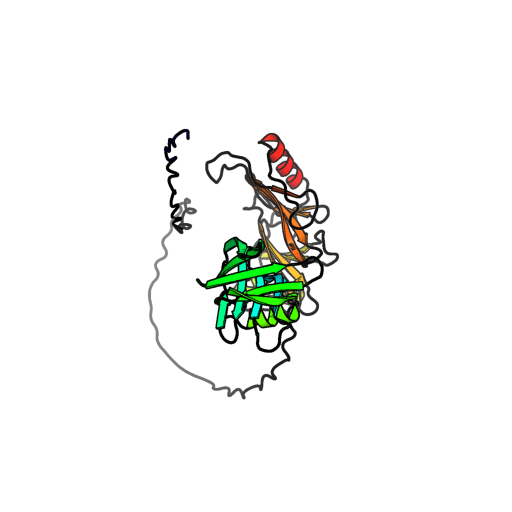89 ? -28.884 2.516 20.077 1.00 91.69 89 ASP A CA 1
ATOM 668 C C . ASP A 1 89 ? -27.671 3.369 19.710 1.00 91.69 89 ASP A C 1
ATOM 670 O O . ASP A 1 89 ? -27.717 4.240 18.840 1.00 91.69 89 ASP A O 1
ATOM 674 N N . MET A 1 90 ? -26.607 3.200 20.494 1.00 96.38 90 MET A N 1
ATOM 675 C CA . MET A 1 90 ? -25.359 3.919 20.300 1.00 96.38 90 MET A CA 1
ATOM 676 C C . MET A 1 90 ? -24.271 2.931 19.889 1.00 96.38 90 MET A C 1
ATOM 678 O O . MET A 1 90 ? -24.025 1.932 20.572 1.00 96.38 90 MET A O 1
ATOM 682 N N . LYS A 1 91 ? -23.605 3.221 18.771 1.00 97.56 91 LYS A N 1
ATOM 683 C CA . LYS A 1 91 ? -22.445 2.477 18.273 1.00 97.56 91 LYS A CA 1
ATOM 684 C C . LYS A 1 91 ? -21.275 3.437 18.134 1.00 97.56 91 LYS A C 1
ATOM 686 O O . LYS A 1 91 ? -21.456 4.592 17.766 1.00 97.56 91 LYS A O 1
ATOM 691 N N . LEU A 1 92 ? -20.073 2.954 18.403 1.00 97.69 92 LEU A N 1
ATOM 692 C CA . LEU A 1 92 ? -18.815 3.651 18.171 1.00 97.69 92 LEU A CA 1
ATOM 693 C C . LEU A 1 92 ? -17.868 2.672 17.487 1.00 97.69 92 LEU A C 1
ATOM 695 O O . LEU A 1 92 ? -17.505 1.668 18.089 1.00 97.69 92 LEU A O 1
ATOM 699 N N . GLY A 1 93 ? -17.448 2.978 16.266 1.00 96.94 93 GLY A N 1
ATOM 700 C CA . GLY A 1 93 ? -16.403 2.246 15.558 1.00 96.94 93 GLY A CA 1
ATOM 701 C C . GLY A 1 93 ? -15.195 3.138 15.301 1.00 96.94 93 GLY A C 1
ATOM 702 O O . GLY A 1 93 ? -15.349 4.300 14.915 1.00 96.94 93 GLY A O 1
ATOM 703 N N . PHE A 1 94 ? -13.999 2.592 15.503 1.00 95.25 94 PHE A N 1
ATOM 704 C CA . PHE A 1 94 ? -12.735 3.205 15.117 1.00 95.25 94 PHE A CA 1
ATOM 705 C C . PHE A 1 94 ? -12.208 2.532 13.858 1.00 95.25 94 PHE A C 1
ATOM 707 O O . PHE A 1 94 ? -12.160 1.306 13.771 1.00 95.25 94 PHE A O 1
ATOM 714 N N . TYR A 1 95 ? -11.779 3.343 12.903 1.00 92.19 95 TYR A N 1
ATOM 715 C CA . TYR A 1 95 ? -11.289 2.893 11.614 1.00 92.19 95 TYR A CA 1
ATOM 716 C C . TYR A 1 95 ? -10.001 3.622 11.253 1.00 92.19 95 TYR A C 1
ATOM 718 O O . TYR A 1 95 ? -9.719 4.719 11.741 1.00 92.19 95 TYR A O 1
ATOM 726 N N . ARG A 1 96 ? -9.243 3.038 10.335 1.00 84.06 96 ARG A N 1
ATOM 727 C CA . ARG A 1 96 ? -8.202 3.730 9.589 1.00 84.06 96 ARG A CA 1
ATOM 728 C C . ARG A 1 96 ? -8.503 3.573 8.107 1.00 84.06 96 ARG A C 1
ATOM 730 O O . ARG A 1 96 ? -8.682 2.450 7.658 1.00 84.06 96 ARG A O 1
ATOM 737 N N . ILE A 1 97 ? -8.572 4.679 7.381 1.00 81.81 97 ILE A N 1
ATOM 738 C CA . ILE A 1 97 ? -8.852 4.702 5.940 1.00 81.81 97 ILE A CA 1
ATOM 739 C C . ILE A 1 97 ? -7.685 5.418 5.284 1.00 81.81 97 ILE A C 1
ATOM 741 O O . ILE A 1 97 ? -7.349 6.524 5.700 1.00 81.81 97 ILE A O 1
ATOM 745 N N . ASP A 1 98 ? -6.999 4.758 4.353 1.00 73.75 98 ASP A N 1
ATOM 746 C CA . ASP A 1 98 ? -5.795 5.289 3.691 1.00 73.75 98 ASP A CA 1
ATOM 747 C C . ASP A 1 98 ? -4.708 5.782 4.669 1.00 73.75 98 ASP A C 1
ATOM 749 O O . ASP A 1 98 ? -3.972 6.734 4.421 1.00 73.75 98 ASP A O 1
ATOM 753 N N . GLY A 1 99 ? -4.606 5.127 5.830 1.00 71.25 99 GLY A N 1
ATOM 754 C CA . GLY A 1 99 ? -3.645 5.469 6.884 1.00 71.25 99 GLY A CA 1
ATOM 755 C C . GLY A 1 99 ? -4.157 6.488 7.909 1.00 71.25 99 GLY A C 1
ATOM 756 O O . GLY A 1 99 ? -3.582 6.600 8.997 1.00 71.25 99 GLY A O 1
ATOM 757 N N . GLU A 1 100 ? -5.277 7.148 7.628 1.00 80.25 100 GLU A N 1
ATOM 758 C CA . GLU A 1 100 ? -5.840 8.217 8.446 1.00 80.25 100 GLU A CA 1
ATOM 759 C C . GLU A 1 100 ? -6.870 7.695 9.466 1.00 80.25 100 GLU A C 1
ATOM 761 O O . GLU A 1 100 ? -7.758 6.920 9.102 1.00 80.25 100 GLU A O 1
ATOM 766 N N . PRO A 1 101 ? -6.784 8.086 10.755 1.00 86.81 101 PRO A N 1
ATOM 767 C CA . PRO A 1 101 ? -7.701 7.615 11.787 1.00 86.81 101 PRO A CA 1
ATOM 768 C C . PRO A 1 101 ? -9.061 8.319 11.697 1.00 86.81 101 PRO A C 1
ATOM 770 O O . PRO A 1 101 ? -9.160 9.549 11.742 1.00 86.81 101 PRO A O 1
ATOM 773 N N . VAL A 1 102 ? -10.124 7.524 11.648 1.00 93.38 102 VAL A N 1
ATOM 774 C CA . VAL A 1 102 ? -11.511 7.980 11.544 1.00 93.38 102 VAL A CA 1
ATOM 775 C C . VAL A 1 102 ? -12.366 7.269 12.590 1.00 93.38 102 VAL A C 1
ATOM 777 O O . VAL A 1 102 ? -12.110 6.123 12.946 1.00 93.38 102 VAL A O 1
ATOM 780 N N . ALA A 1 103 ? -13.387 7.945 13.105 1.00 96.31 103 ALA A N 1
ATOM 781 C CA . ALA A 1 103 ? -14.393 7.327 13.956 1.00 96.31 103 ALA A CA 1
ATOM 782 C C . ALA A 1 103 ? -15.780 7.519 13.356 1.00 96.31 103 ALA A C 1
ATOM 784 O O . ALA A 1 103 ? -16.040 8.525 12.693 1.00 96.31 103 ALA A O 1
ATOM 785 N N . ILE A 1 104 ? -16.666 6.566 13.629 1.00 96.50 104 ILE A N 1
ATOM 786 C CA . ILE A 1 104 ? -18.092 6.646 13.322 1.00 96.50 104 ILE A CA 1
ATOM 787 C C . ILE A 1 104 ? -18.846 6.413 14.624 1.00 96.50 104 ILE A C 1
ATOM 789 O O . ILE A 1 104 ? -18.598 5.428 15.318 1.00 96.50 104 ILE A O 1
ATOM 793 N N . VAL A 1 105 ? -19.752 7.327 14.956 1.00 97.00 105 VAL A N 1
ATOM 794 C CA . VAL A 1 105 ? -20.637 7.245 16.115 1.00 97.00 105 VAL A CA 1
ATOM 795 C C . VAL A 1 105 ? -22.079 7.345 15.645 1.00 97.00 105 VAL A C 1
ATOM 797 O O . VAL A 1 105 ? -22.432 8.323 14.986 1.00 97.00 105 VAL A O 1
ATOM 800 N N . THR A 1 106 ? -22.914 6.380 16.016 1.00 95.81 106 THR A N 1
ATOM 801 C CA . THR A 1 106 ? -24.375 6.526 15.960 1.00 95.81 106 THR A CA 1
ATOM 802 C C . THR A 1 106 ? -24.901 6.843 17.349 1.00 95.81 106 THR A C 1
ATOM 804 O O . THR A 1 106 ? -24.389 6.315 18.332 1.00 95.81 106 THR A O 1
ATOM 807 N N . ASP A 1 107 ? -25.913 7.699 17.436 1.00 93.56 107 ASP A N 1
ATOM 808 C CA . ASP A 1 107 ? -26.684 7.975 18.652 1.00 93.56 107 ASP A CA 1
ATOM 809 C C . ASP A 1 107 ? -28.167 8.031 18.256 1.00 93.56 107 ASP A C 1
ATOM 811 O O . ASP A 1 107 ? -28.686 9.065 17.824 1.00 93.56 107 ASP A O 1
ATOM 815 N N . GLY A 1 108 ? -28.824 6.868 18.282 1.00 89.75 108 GLY A N 1
ATOM 816 C CA . GLY A 1 108 ? -30.137 6.684 17.671 1.00 89.75 108 GLY A CA 1
ATOM 817 C C . GLY A 1 108 ? -30.075 6.823 16.147 1.00 89.75 108 GLY A C 1
ATOM 818 O O . GLY A 1 108 ? -29.316 6.129 15.480 1.00 89.75 108 GLY A O 1
ATOM 819 N N . GLU A 1 109 ? -30.887 7.724 15.586 1.00 89.94 109 GLU A N 1
ATOM 820 C CA . GLU A 1 109 ? -30.929 7.983 14.135 1.00 89.94 109 GLU A CA 1
ATOM 821 C C . GLU A 1 109 ? -29.813 8.930 13.654 1.00 89.94 109 GLU A C 1
ATOM 823 O O . GLU A 1 109 ? -29.612 9.081 12.448 1.00 89.94 109 GLU A O 1
ATOM 828 N N . ASP A 1 110 ? -29.103 9.592 14.573 1.00 93.06 110 ASP A N 1
ATOM 829 C CA . ASP A 1 110 ? -28.040 10.529 14.221 1.00 93.06 110 ASP A CA 1
ATOM 830 C C . ASP A 1 110 ? -26.712 9.792 14.005 1.00 93.06 110 ASP A C 1
ATOM 832 O O . ASP A 1 110 ? -26.301 8.972 14.828 1.00 93.06 110 ASP A O 1
ATOM 836 N N . ILE A 1 111 ? -25.999 10.153 12.935 1.00 94.38 111 ILE A N 1
ATOM 837 C CA . ILE A 1 111 ? -24.688 9.596 12.589 1.00 94.38 111 ILE A CA 1
ATOM 838 C C . ILE A 1 111 ? -23.652 10.721 12.546 1.00 94.38 111 ILE A C 1
ATOM 840 O O . ILE A 1 111 ? -23.851 11.757 11.907 1.00 94.38 111 ILE A O 1
ATOM 844 N N . TYR A 1 112 ? -22.524 10.508 13.217 1.00 94.81 112 TYR A N 1
ATOM 845 C CA . TYR A 1 112 ? -21.402 11.434 13.297 1.00 94.81 112 TYR A CA 1
ATOM 846 C C . TYR A 1 112 ? -20.130 10.707 12.895 1.00 94.81 112 TYR A C 1
ATOM 848 O O . TYR A 1 112 ? -19.789 9.689 13.488 1.00 94.81 112 TYR A O 1
ATOM 856 N N . TYR A 1 113 ? -19.400 11.232 11.918 1.00 94.75 113 TYR A N 1
ATOM 857 C CA . TYR A 1 113 ? -18.205 10.563 11.421 1.00 94.75 113 TYR A CA 1
ATOM 858 C C . TYR A 1 113 ? -17.109 11.538 10.990 1.00 94.75 113 TYR A C 1
ATOM 860 O O . TYR A 1 113 ? -17.351 12.735 10.800 1.00 94.75 113 TYR A O 1
ATOM 868 N N . GLY A 1 114 ? -15.889 11.018 10.867 1.00 92.25 114 GLY A N 1
ATOM 869 C CA . GLY A 1 114 ? -14.707 11.738 10.396 1.00 92.25 114 GLY A CA 1
ATOM 870 C C . GLY A 1 114 ? -13.523 11.648 11.360 1.00 92.25 114 GLY A C 1
ATOM 871 O O . GLY A 1 114 ? -13.527 10.872 12.318 1.00 92.25 114 GLY A O 1
ATOM 872 N N . TYR A 1 115 ? -12.495 12.456 11.096 1.00 90.94 115 TYR A N 1
ATOM 873 C CA . TYR A 1 115 ? -11.339 12.582 11.982 1.00 90.94 115 TYR A CA 1
ATOM 874 C C . TYR A 1 115 ? -11.773 12.889 13.412 1.00 90.94 115 TYR A C 1
ATOM 876 O O . TYR A 1 115 ? -12.702 13.676 13.638 1.00 90.94 115 TYR A O 1
ATOM 884 N N . TYR A 1 116 ? -11.063 12.300 14.368 1.00 94.06 116 TYR A N 1
ATOM 885 C CA . TYR A 1 116 ? -11.375 12.455 15.777 1.00 94.06 116 TYR A CA 1
ATOM 886 C C . TYR A 1 116 ? -10.168 12.886 16.605 1.00 94.06 116 TYR A C 1
ATOM 888 O O . TYR A 1 116 ? -9.015 12.606 16.285 1.00 94.06 116 TYR A O 1
ATOM 896 N N . GLU A 1 117 ? -10.458 13.564 17.711 1.00 93.38 117 GLU A N 1
ATOM 897 C CA . GLU A 1 117 ? -9.497 13.857 18.774 1.00 93.38 117 GLU A CA 1
ATOM 898 C C . GLU A 1 117 ? -9.971 13.207 20.074 1.00 93.38 117 GLU A C 1
ATOM 900 O O . GLU A 1 117 ? -11.178 13.128 20.323 1.00 93.38 117 GLU A O 1
ATOM 905 N N . THR A 1 118 ? -9.033 12.784 20.923 1.00 95.12 118 THR A N 1
ATOM 906 C CA . THR A 1 118 ? -9.336 12.152 22.214 1.00 95.12 118 THR A CA 1
ATOM 907 C C . THR A 1 118 ? -8.793 12.942 23.403 1.00 95.12 118 THR A C 1
ATOM 909 O O . THR A 1 118 ? -7.707 13.519 23.333 1.00 95.12 118 THR A O 1
ATOM 912 N N . GLU A 1 119 ? -9.516 12.924 24.522 1.00 95.25 119 GLU A N 1
ATOM 913 C CA . GLU A 1 119 ? -9.117 13.546 25.790 1.00 95.25 119 GLU A CA 1
ATOM 914 C C . GLU A 1 119 ? -9.510 12.656 26.978 1.00 95.25 119 GLU A C 1
ATOM 916 O O . GLU A 1 119 ? -10.680 12.318 27.139 1.00 95.25 119 GLU A O 1
ATOM 921 N N . ASP A 1 120 ? -8.557 12.313 27.846 1.00 96.38 120 ASP A N 1
ATOM 922 C CA . ASP A 1 120 ? -8.852 11.570 29.076 1.00 96.38 120 ASP A CA 1
ATOM 923 C C . ASP A 1 120 ? -9.546 12.460 30.111 1.00 96.38 120 ASP A C 1
ATOM 925 O O . ASP A 1 120 ? -9.127 13.588 30.390 1.00 96.38 120 ASP A O 1
ATOM 929 N N . THR A 1 121 ? -10.596 11.932 30.731 1.00 96.06 121 THR A N 1
ATOM 930 C CA . THR A 1 121 ? -11.408 12.643 31.717 1.00 96.06 121 THR A CA 1
ATOM 931 C C . THR A 1 121 ? -11.956 11.687 32.781 1.00 96.06 121 THR A C 1
ATOM 933 O O . THR A 1 121 ? -11.602 10.509 32.841 1.00 96.06 121 THR A O 1
ATOM 936 N N . LYS A 1 122 ? -12.796 12.204 33.678 1.00 96.44 122 LYS A N 1
ATOM 937 C CA . LYS A 1 122 ? -13.470 11.427 34.716 1.00 96.44 122 LYS A CA 1
ATOM 938 C C . LYS A 1 122 ? -14.805 12.031 35.120 1.00 96.44 122 LYS A C 1
ATOM 940 O O . LYS A 1 122 ? -14.964 13.252 35.123 1.00 96.44 122 LYS A O 1
ATOM 945 N N . PHE A 1 123 ? -15.714 11.169 35.548 1.00 93.00 123 PHE A N 1
ATOM 946 C CA . PHE A 1 123 ? -16.938 11.555 36.235 1.00 93.00 123 PHE A CA 1
ATOM 947 C C . PHE A 1 123 ? -16.662 12.070 37.659 1.00 93.00 123 PHE A C 1
ATOM 949 O O . PHE A 1 123 ? -15.577 11.882 38.223 1.00 93.00 123 PHE A O 1
ATOM 956 N N . ASP A 1 124 ? -17.673 12.695 38.270 1.00 92.69 124 ASP A N 1
ATOM 957 C CA . ASP A 1 124 ? -17.618 13.202 39.651 1.00 92.69 124 ASP A CA 1
ATOM 958 C C . ASP A 1 124 ? -17.385 12.094 40.692 1.00 92.69 124 ASP A C 1
ATOM 960 O O . ASP A 1 124 ? -16.811 12.344 41.756 1.00 92.69 124 ASP A O 1
ATOM 964 N N . ASP A 1 125 ? -17.806 10.863 40.389 1.00 92.94 125 ASP A N 1
ATOM 965 C CA . ASP A 1 125 ? -17.572 9.683 41.226 1.00 92.94 125 ASP A CA 1
ATOM 966 C C . ASP A 1 125 ? -16.142 9.117 41.102 1.00 92.94 125 ASP A C 1
ATOM 968 O O . ASP A 1 125 ? -15.760 8.224 41.861 1.00 92.94 125 ASP A O 1
ATOM 972 N N . GLY A 1 126 ? -15.330 9.687 40.205 1.00 94.50 126 GLY A N 1
ATOM 973 C CA . GLY A 1 126 ? -13.948 9.299 39.944 1.00 94.50 126 GLY A CA 1
ATOM 974 C C . GLY A 1 126 ? -13.772 8.272 38.828 1.00 94.50 126 GLY A C 1
ATOM 975 O O . GLY A 1 126 ? -12.632 7.896 38.561 1.00 94.50 126 GLY A O 1
ATOM 976 N N . THR A 1 127 ? -14.846 7.833 38.172 1.00 93.94 127 THR A N 1
ATOM 977 C CA . THR A 1 127 ? -14.772 6.899 37.045 1.00 93.94 127 THR A CA 1
ATOM 978 C C . THR A 1 127 ? -14.099 7.571 35.849 1.00 93.94 127 THR A C 1
ATOM 980 O O . THR A 1 127 ? -14.631 8.519 35.280 1.00 93.94 127 THR A O 1
ATOM 983 N N . GLU A 1 128 ? -12.906 7.100 35.486 1.00 96.69 128 GLU A N 1
ATOM 984 C CA . GLU A 1 128 ? -12.128 7.601 34.343 1.00 96.69 128 GLU A CA 1
ATOM 985 C C . GLU A 1 128 ? -12.660 7.046 33.021 1.00 96.69 128 GLU A C 1
ATOM 987 O O . GLU A 1 128 ? -13.013 5.865 32.974 1.00 96.69 128 GLU A O 1
ATOM 992 N N . PHE A 1 129 ? -12.662 7.866 31.969 1.00 96.75 129 PHE A N 1
ATOM 993 C CA . PHE A 1 129 ? -13.035 7.507 30.595 1.00 96.75 129 PHE A CA 1
ATOM 994 C C . PHE A 1 129 ? -12.374 8.451 29.583 1.00 96.75 129 PHE A C 1
ATOM 996 O O . PHE A 1 129 ? -11.824 9.485 29.965 1.00 96.75 129 PHE A O 1
ATOM 1003 N N . THR A 1 130 ? -12.448 8.121 28.296 1.00 97.69 130 THR A N 1
ATOM 1004 C CA . THR A 1 130 ? -11.906 8.955 27.218 1.00 97.69 130 THR A CA 1
ATOM 1005 C C . THR A 1 130 ? -13.045 9.643 26.475 1.00 97.69 130 THR A C 1
ATOM 1007 O O . THR A 1 130 ? -13.998 8.997 26.049 1.00 97.69 130 THR A O 1
ATOM 1010 N N . LEU A 1 131 ? -12.960 10.963 26.315 1.00 97.38 131 LEU A N 1
ATOM 1011 C CA . LEU A 1 131 ? -13.824 11.731 25.425 1.00 97.38 131 LEU A CA 1
ATOM 1012 C C . LEU A 1 131 ? -13.295 11.645 24.000 1.00 97.38 131 LEU A C 1
ATOM 1014 O O . LEU A 1 131 ? -12.116 11.898 23.773 1.00 97.38 131 LEU A O 1
ATOM 1018 N N . ILE A 1 132 ? -14.177 11.382 23.045 1.00 97.00 132 ILE A N 1
ATOM 1019 C CA . ILE A 1 132 ? -13.926 11.475 21.612 1.00 97.00 132 ILE A CA 1
ATOM 1020 C C . ILE A 1 132 ? -14.675 12.680 21.040 1.00 97.00 132 ILE A C 1
ATOM 1022 O O . ILE A 1 132 ? -15.858 12.879 21.316 1.00 97.00 132 ILE A O 1
ATOM 1026 N N . SER A 1 133 ? -13.981 13.502 20.254 1.00 96.19 133 SER A N 1
ATOM 1027 C CA . SER A 1 133 ? -14.574 14.614 19.507 1.00 96.19 133 SER A CA 1
ATOM 1028 C C . SER A 1 133 ? -14.628 14.267 18.021 1.00 96.19 133 SER A C 1
ATOM 1030 O O . SER A 1 133 ? -13.582 14.227 17.386 1.00 96.19 133 SER A O 1
ATOM 1032 N N . VAL A 1 134 ? -15.823 14.042 17.471 1.00 94.31 134 VAL A N 1
ATOM 1033 C CA . VAL A 1 134 ? -16.057 13.655 16.064 1.00 94.31 134 VAL A CA 1
ATOM 1034 C C . VAL A 1 134 ? -17.276 14.401 15.520 1.00 94.31 134 VAL A C 1
ATOM 1036 O O . VAL A 1 134 ? -18.238 14.638 16.251 1.00 94.31 134 VAL A O 1
ATOM 1039 N N . GLY A 1 135 ? -17.226 14.871 14.269 1.00 88.38 135 GLY A N 1
ATOM 1040 C CA . GLY A 1 135 ? -18.343 15.608 13.655 1.00 88.38 135 GLY A CA 1
ATOM 1041 C C . GLY A 1 135 ? -18.782 16.872 14.421 1.00 88.38 135 GLY A C 1
ATOM 1042 O O . GLY A 1 135 ? -19.932 17.296 14.333 1.00 88.38 135 GLY A O 1
ATOM 1043 N N . GLY A 1 136 ? -17.894 17.465 15.231 1.00 89.69 136 GLY A N 1
ATOM 1044 C CA . GLY A 1 136 ? -18.216 18.604 16.102 1.00 89.69 136 GLY A CA 1
ATOM 1045 C C . GLY A 1 136 ? -19.032 18.256 17.356 1.00 89.69 136 GLY A C 1
ATOM 1046 O O . GLY A 1 136 ? -19.483 19.164 18.059 1.00 89.69 136 GLY A O 1
ATOM 1047 N N . LYS A 1 137 ? -19.217 16.967 17.654 1.00 95.44 137 LYS A N 1
ATOM 1048 C CA . LYS A 1 137 ? -19.841 16.449 18.876 1.00 95.44 137 LYS A CA 1
ATOM 1049 C C . LYS A 1 137 ? -18.808 15.801 19.783 1.00 95.44 137 LYS A C 1
ATOM 1051 O O . LYS A 1 137 ? -17.692 15.523 19.356 1.00 95.44 137 LYS A O 1
ATOM 1056 N N . LYS A 1 138 ? -19.194 15.596 21.042 1.00 96.56 138 LYS A N 1
ATOM 1057 C CA . LYS A 1 138 ? -18.402 14.876 22.034 1.00 96.56 138 LYS A CA 1
ATOM 1058 C C . LYS A 1 138 ? -19.190 13.687 22.550 1.00 96.56 138 LYS A C 1
ATOM 1060 O O . LYS A 1 138 ? -20.362 13.843 22.877 1.00 96.56 138 LYS A O 1
ATOM 1065 N N . PHE A 1 139 ? -18.504 12.563 22.649 1.00 97.62 139 PHE A N 1
ATOM 1066 C CA . PHE A 1 139 ? -18.987 11.324 23.244 1.00 97.62 139 PHE A CA 1
ATOM 1067 C C . PHE A 1 139 ? -17.902 10.789 24.170 1.00 97.62 139 PHE A C 1
ATOM 1069 O O . PHE A 1 139 ? -16.749 11.209 24.068 1.00 97.62 139 PHE A O 1
ATOM 1076 N N . GLY A 1 140 ? -18.241 9.884 25.076 1.00 97.50 140 GLY A N 1
ATOM 1077 C CA . GLY A 1 140 ? -17.266 9.191 25.911 1.00 97.50 140 GLY A CA 1
ATOM 1078 C C . GLY A 1 140 ? -17.239 7.703 25.619 1.00 97.50 140 GLY A C 1
ATOM 1079 O O . GLY A 1 140 ? -18.230 7.127 25.182 1.00 97.50 140 GLY A O 1
ATOM 1080 N N . TYR A 1 141 ? -16.105 7.072 25.880 1.00 97.88 141 TYR A N 1
ATOM 1081 C CA . TYR A 1 141 ? -15.981 5.627 25.827 1.00 97.88 141 TYR A CA 1
ATOM 1082 C C . TYR A 1 141 ? -14.943 5.130 26.826 1.00 97.88 141 TYR A C 1
ATOM 1084 O O . TYR A 1 141 ? -14.032 5.858 27.242 1.00 97.88 141 TYR A O 1
ATOM 1092 N N . LYS A 1 142 ? -15.071 3.858 27.193 1.00 96.69 142 LYS A N 1
ATOM 1093 C CA . LYS A 1 142 ? -14.033 3.117 27.899 1.00 96.69 142 LYS A CA 1
ATOM 1094 C C . LYS A 1 142 ? -14.120 1.642 27.566 1.00 96.69 142 LYS A C 1
ATOM 1096 O O . LYS A 1 142 ? -15.171 1.040 27.750 1.00 96.69 142 LYS A O 1
ATOM 1101 N N . PHE A 1 143 ? -12.994 1.076 27.150 1.00 93.31 143 PHE A N 1
ATOM 1102 C CA . PHE A 1 143 ? -12.808 -0.366 27.048 1.00 93.31 143 PHE A CA 1
ATOM 1103 C C . PHE A 1 143 ? -12.362 -0.934 28.401 1.00 93.31 143 PHE A C 1
ATOM 1105 O O . PHE A 1 143 ? -11.549 -0.325 29.102 1.00 93.31 143 PHE A O 1
ATOM 1112 N N . ASN A 1 144 ? -12.879 -2.106 28.751 1.00 90.88 144 ASN A N 1
ATOM 1113 C CA . ASN A 1 144 ? -12.450 -2.917 29.885 1.00 90.88 144 ASN A CA 1
ATOM 1114 C C . ASN A 1 144 ? -11.827 -4.234 29.382 1.00 90.88 144 ASN A C 1
ATOM 1116 O O . ASN A 1 144 ? -11.971 -4.597 28.217 1.00 90.88 144 ASN A O 1
ATOM 1120 N N . ASP A 1 145 ? -11.194 -4.987 30.284 1.00 79.06 145 ASP A N 1
ATOM 1121 C CA . ASP A 1 145 ? -10.344 -6.148 29.963 1.00 79.06 145 ASP A CA 1
ATOM 1122 C C . ASP A 1 145 ? -11.074 -7.415 29.437 1.00 79.06 145 ASP A C 1
ATOM 1124 O O . ASP A 1 145 ? -10.447 -8.459 29.303 1.00 79.06 145 ASP A O 1
ATOM 1128 N N . ASP A 1 146 ? -12.368 -7.351 29.102 1.00 83.44 146 ASP A N 1
ATOM 1129 C CA . ASP A 1 146 ? -13.194 -8.517 28.729 1.00 83.44 146 ASP A CA 1
ATOM 1130 C C . ASP A 1 146 ? -14.203 -8.192 27.601 1.00 83.44 146 ASP A C 1
ATOM 1132 O O . ASP A 1 146 ? -15.391 -8.513 27.709 1.00 83.44 146 ASP A O 1
ATOM 1136 N N . ASN A 1 147 ? -13.758 -7.500 26.543 1.00 82.00 147 ASN A N 1
ATOM 1137 C CA . ASN A 1 147 ? -14.579 -7.121 25.373 1.00 82.00 147 ASN A CA 1
ATOM 1138 C C . ASN A 1 147 ? -15.893 -6.408 25.749 1.00 82.00 147 ASN A C 1
ATOM 1140 O O . ASN A 1 147 ? -16.933 -6.543 25.102 1.00 82.00 147 ASN A O 1
ATOM 1144 N N . ASN A 1 148 ? -15.853 -5.661 26.847 1.00 91.00 148 ASN A N 1
ATOM 1145 C CA . ASN A 1 148 ? -16.953 -4.849 27.334 1.00 91.00 148 ASN A CA 1
ATOM 1146 C C . ASN A 1 148 ? -16.443 -3.465 27.705 1.00 91.00 148 ASN A C 1
ATOM 1148 O O . ASN A 1 148 ? -15.240 -3.202 27.735 1.00 91.00 148 ASN A O 1
ATOM 1152 N N . GLY A 1 149 ? -17.375 -2.571 27.973 1.00 94.88 149 GLY A N 1
ATOM 1153 C CA . GLY A 1 149 ? -17.071 -1.186 28.217 1.00 94.88 149 GLY A CA 1
ATOM 1154 C C . GLY A 1 149 ? -18.310 -0.401 28.581 1.00 94.88 149 GLY A C 1
ATOM 1155 O O . GLY A 1 149 ? -19.337 -0.945 28.986 1.00 94.88 149 GLY A O 1
ATOM 1156 N N . PHE A 1 150 ? -18.201 0.902 28.408 1.00 96.75 150 PHE A N 1
ATOM 1157 C CA . PHE A 1 150 ? -19.360 1.773 28.381 1.00 96.75 150 PHE A CA 1
ATOM 1158 C C . PHE A 1 150 ? -19.161 2.870 27.350 1.00 96.75 150 PHE A C 1
ATOM 1160 O O . PHE A 1 150 ? -18.029 3.252 27.029 1.00 96.75 150 PHE A O 1
ATOM 1167 N N . LEU A 1 151 ? -20.284 3.385 26.874 1.00 97.69 151 LEU A N 1
ATOM 1168 C CA . LEU A 1 151 ? -20.362 4.600 26.083 1.00 97.69 151 LEU A CA 1
ATOM 1169 C C . LEU A 1 151 ? -20.974 5.717 26.926 1.00 97.69 151 LEU A C 1
ATOM 1171 O O . LEU A 1 151 ? -21.717 5.466 27.874 1.00 97.69 151 LEU A O 1
ATOM 1175 N N . VAL A 1 152 ? -20.616 6.954 26.601 1.00 96.88 152 VAL A N 1
ATOM 1176 C CA . VAL A 1 152 ? -21.213 8.158 27.175 1.00 96.88 152 VAL A CA 1
ATOM 1177 C C . VAL A 1 152 ? -21.805 8.965 26.034 1.00 96.88 152 VAL A C 1
ATOM 1179 O O . VAL A 1 152 ? -21.072 9.387 25.132 1.00 96.88 152 VAL A O 1
ATOM 1182 N N . ASP A 1 153 ? -23.119 9.151 26.062 1.00 94.06 153 ASP A N 1
ATOM 1183 C CA . ASP A 1 153 ? -23.831 9.904 25.032 1.00 94.06 153 ASP A CA 1
ATOM 1184 C C . ASP A 1 153 ? -23.539 11.418 25.119 1.00 94.06 153 ASP A C 1
ATOM 1186 O O . ASP A 1 153 ? -22.811 11.911 25.987 1.00 94.06 153 ASP A O 1
ATOM 1190 N N . ASN A 1 154 ? -24.130 12.192 24.211 1.00 88.94 154 ASN A N 1
ATOM 1191 C CA . ASN A 1 154 ? -23.979 13.651 24.191 1.00 88.94 154 ASN A CA 1
ATOM 1192 C C . ASN A 1 154 ? -24.714 14.387 25.339 1.00 88.94 154 ASN A C 1
ATOM 1194 O O . ASN A 1 154 ? -24.619 15.615 25.431 1.00 88.94 154 ASN A O 1
ATOM 1198 N N . ASN A 1 155 ? -25.430 13.651 26.194 1.00 89.38 155 ASN A N 1
ATOM 1199 C CA . ASN A 1 155 ? -26.158 14.131 27.367 1.00 89.38 155 ASN A CA 1
ATOM 1200 C C . ASN A 1 155 ? -25.496 13.685 28.685 1.00 89.38 155 ASN A C 1
ATOM 1202 O O . ASN A 1 155 ? -26.117 13.815 29.742 1.00 89.38 155 ASN A O 1
ATOM 1206 N N . ASP A 1 156 ? -24.256 13.186 28.625 1.00 89.81 156 ASP A N 1
ATOM 1207 C CA . ASP A 1 156 ? -23.481 12.662 29.754 1.00 89.81 156 ASP A CA 1
ATOM 1208 C C . ASP A 1 156 ? -24.088 11.400 30.413 1.00 89.81 156 ASP A C 1
ATOM 1210 O O . ASP A 1 156 ? -23.779 11.087 31.568 1.00 89.81 156 ASP A O 1
ATOM 1214 N N . ASN A 1 157 ? -24.934 10.644 29.702 1.00 92.62 157 ASN A N 1
ATOM 1215 C CA . ASN A 1 157 ? -25.441 9.359 30.184 1.00 92.62 157 ASN A CA 1
ATOM 1216 C C . ASN A 1 157 ? -24.426 8.251 29.898 1.00 92.62 157 ASN A C 1
ATOM 1218 O O . ASN A 1 157 ? -24.085 8.002 28.745 1.00 92.62 157 ASN A O 1
ATOM 1222 N N . MET A 1 158 ? -23.981 7.564 30.949 1.00 94.94 158 MET A N 1
ATOM 1223 C CA . MET A 1 158 ? -23.137 6.372 30.850 1.00 94.94 158 MET A CA 1
ATOM 1224 C C . MET A 1 158 ? -24.005 5.129 30.629 1.00 94.94 158 MET A C 1
ATOM 1226 O O . MET A 1 158 ? -24.909 4.878 31.426 1.00 94.94 158 MET A O 1
ATOM 1230 N N . ILE A 1 159 ? -23.708 4.361 29.583 1.00 95.81 159 ILE A N 1
ATOM 1231 C CA . ILE A 1 159 ? -24.495 3.207 29.130 1.00 95.81 159 ILE A CA 1
ATOM 1232 C C . ILE A 1 159 ? -23.557 2.010 28.974 1.00 95.81 159 ILE A C 1
ATOM 1234 O O . ILE A 1 159 ? -22.492 2.148 28.363 1.00 95.81 159 ILE A O 1
ATOM 1238 N N . GLU A 1 160 ? -23.924 0.847 29.515 1.00 96.06 160 GLU A N 1
ATOM 1239 C CA . GLU A 1 160 ? -23.128 -0.367 29.330 1.00 96.06 160 GLU A CA 1
ATOM 1240 C C . GLU A 1 160 ? -23.031 -0.737 27.843 1.00 96.06 160 GLU A C 1
ATOM 1242 O O . GLU A 1 160 ? -23.979 -0.618 27.060 1.00 96.06 160 GLU A O 1
ATOM 1247 N N . ALA A 1 161 ? -21.836 -1.162 27.442 1.00 97.00 161 ALA A N 1
ATOM 1248 C CA . ALA A 1 161 ? -21.540 -1.504 26.066 1.00 97.00 161 ALA A CA 1
ATOM 1249 C C . ALA A 1 161 ? -20.701 -2.778 25.985 1.00 97.00 161 ALA A C 1
ATOM 1251 O O . ALA A 1 161 ? -19.947 -3.132 26.896 1.00 97.00 161 ALA A O 1
ATOM 1252 N N . VAL A 1 162 ? -20.828 -3.460 24.859 1.00 96.19 162 VAL A N 1
ATOM 1253 C CA . VAL A 1 162 ? -20.003 -4.606 24.478 1.00 96.19 162 VAL A CA 1
ATOM 1254 C C . VAL A 1 162 ? -19.190 -4.251 23.247 1.00 96.19 162 VAL A C 1
ATOM 1256 O O . VAL A 1 162 ? -19.464 -3.247 22.593 1.00 96.19 162 VAL A O 1
ATOM 1259 N N . GLU A 1 163 ? -18.173 -5.048 22.952 1.00 95.12 163 GLU A N 1
ATOM 1260 C CA . GLU A 1 163 ? -17.413 -4.937 21.712 1.00 95.12 163 GLU A CA 1
ATOM 1261 C C . GLU A 1 163 ? -18.342 -4.940 20.489 1.00 95.12 163 GLU A C 1
ATOM 1263 O O . GLU A 1 163 ? -19.254 -5.761 20.381 1.00 95.12 163 GLU A O 1
ATOM 1268 N N . LEU A 1 164 ? -18.106 -3.993 19.585 1.00 94.62 164 LEU A N 1
ATOM 1269 C CA . LEU A 1 164 ? -18.699 -3.980 18.255 1.00 94.62 164 LEU A CA 1
ATOM 1270 C C . LEU A 1 164 ? -17.908 -4.977 17.394 1.00 94.62 164 LEU A C 1
ATOM 1272 O O . LEU A 1 164 ? -16.700 -4.816 17.217 1.00 94.62 164 LEU A O 1
ATOM 1276 N N . ASP A 1 165 ? -18.558 -6.028 16.906 1.00 90.25 165 ASP A N 1
ATOM 1277 C CA . ASP A 1 165 ? -17.913 -7.002 16.020 1.00 90.25 165 ASP A CA 1
ATOM 1278 C C . ASP A 1 165 ? -17.673 -6.436 14.608 1.00 90.25 165 ASP A C 1
ATOM 1280 O O . ASP A 1 165 ? -18.172 -5.367 14.253 1.00 90.25 165 ASP A O 1
ATOM 1284 N N . GLU A 1 166 ? -16.861 -7.136 13.809 1.00 83.56 166 GLU A N 1
ATOM 1285 C CA . GLU A 1 166 ? -16.506 -6.701 12.450 1.00 83.56 166 GLU A CA 1
ATOM 1286 C C . GLU A 1 166 ? -17.737 -6.594 11.530 1.00 83.56 166 GLU A C 1
ATOM 1288 O O . GLU A 1 166 ? -17.857 -5.619 10.796 1.00 83.56 166 GLU A O 1
ATOM 1293 N N . GLU A 1 167 ? -18.689 -7.527 11.605 1.00 85.06 167 GLU A N 1
ATOM 1294 C CA . GLU A 1 167 ? -19.920 -7.494 10.795 1.00 85.06 167 GLU A CA 1
ATOM 1295 C C . GLU A 1 167 ? -20.733 -6.220 11.086 1.00 85.06 167 GLU A C 1
ATOM 1297 O O . GLU A 1 167 ? -21.031 -5.428 10.191 1.00 85.06 167 GLU A O 1
ATOM 1302 N N . SER A 1 168 ? -20.981 -5.937 12.366 1.00 90.00 168 SER A N 1
ATOM 1303 C CA . SER A 1 168 ? -21.697 -4.738 12.811 1.00 90.00 168 SER A CA 1
ATOM 1304 C C . SER A 1 168 ? -20.919 -3.450 12.539 1.00 90.00 168 SER A C 1
ATOM 1306 O O . SER A 1 168 ? -21.517 -2.393 12.317 1.00 90.00 168 SER A O 1
ATOM 1308 N N . ALA A 1 169 ? -19.585 -3.502 12.581 1.00 90.56 169 ALA A N 1
ATOM 1309 C CA . ALA A 1 169 ? -18.739 -2.383 12.190 1.00 90.56 169 ALA A CA 1
ATOM 1310 C C . ALA A 1 169 ? -18.858 -2.102 10.685 1.00 90.56 169 ALA A C 1
ATOM 1312 O O . ALA A 1 169 ? -18.834 -0.945 10.272 1.00 90.56 169 ALA A O 1
ATOM 1313 N N . MET A 1 170 ? -19.013 -3.133 9.853 1.00 84.19 170 MET A N 1
ATOM 1314 C CA . MET A 1 170 ? -19.145 -2.965 8.407 1.00 84.19 170 MET A CA 1
ATOM 1315 C C . MET A 1 170 ? -20.492 -2.339 8.062 1.00 84.19 170 MET A C 1
ATOM 1317 O O . MET A 1 170 ? -20.545 -1.372 7.303 1.00 84.19 170 MET A O 1
ATOM 1321 N N . GLU A 1 171 ? -21.569 -2.794 8.706 1.00 88.00 171 GLU A N 1
ATOM 1322 C CA . GLU A 1 171 ? -22.868 -2.123 8.628 1.00 88.00 171 GLU A CA 1
ATOM 1323 C C . GLU A 1 171 ? -22.768 -0.647 9.045 1.00 88.00 171 GLU A C 1
ATOM 1325 O O . GLU A 1 171 ? -23.336 0.233 8.394 1.00 88.00 171 GLU A O 1
ATOM 1330 N N . LEU A 1 172 ? -22.019 -0.358 10.118 1.00 91.06 172 LEU A N 1
ATOM 1331 C CA . LEU A 1 172 ? -21.799 1.004 10.597 1.00 91.06 172 LEU A CA 1
ATOM 1332 C C . LEU A 1 172 ? -21.014 1.849 9.582 1.00 91.06 172 LEU A C 1
ATOM 1334 O O . LEU A 1 172 ? -21.395 2.993 9.340 1.00 91.06 172 LEU A O 1
ATOM 1338 N N . MET A 1 173 ? -19.967 1.304 8.961 1.00 87.94 173 MET A N 1
ATOM 1339 C CA . MET A 1 173 ? -19.218 1.969 7.888 1.00 87.94 173 MET A CA 1
ATOM 1340 C C . MET A 1 173 ? -20.127 2.289 6.694 1.00 87.94 173 MET A C 1
ATOM 1342 O O . MET A 1 173 ? -20.217 3.444 6.274 1.00 87.94 173 MET A O 1
ATOM 1346 N N . ASN A 1 174 ? -20.886 1.296 6.229 1.00 85.00 174 ASN A N 1
ATOM 1347 C CA . ASN A 1 174 ? -21.794 1.408 5.086 1.00 85.00 174 ASN A CA 1
ATOM 1348 C C . ASN A 1 174 ? -22.987 2.344 5.340 1.00 85.00 174 ASN A C 1
ATOM 1350 O O . ASN A 1 174 ? -23.629 2.800 4.397 1.00 85.00 174 ASN A O 1
ATOM 1354 N N . SER A 1 175 ? -23.290 2.655 6.605 1.00 85.50 175 SER A N 1
ATOM 1355 C CA . SER A 1 175 ? -24.325 3.632 6.968 1.00 85.50 175 SER A CA 1
ATOM 1356 C C . SER A 1 175 ? -23.910 5.092 6.748 1.00 85.50 175 SER A C 1
ATOM 1358 O O . SER A 1 175 ? -24.746 5.992 6.842 1.00 85.50 175 SER A O 1
ATOM 1360 N N . THR A 1 176 ? -22.631 5.345 6.470 1.00 84.25 176 THR A N 1
ATOM 1361 C CA . THR A 1 176 ? -22.100 6.688 6.229 1.00 84.25 176 THR A CA 1
ATOM 1362 C C . THR A 1 176 ? -21.889 6.942 4.741 1.00 84.25 176 THR A C 1
ATOM 1364 O O . THR A 1 176 ? -21.590 6.027 3.982 1.00 84.25 176 THR A O 1
ATOM 1367 N N . ASP A 1 177 ? -21.893 8.214 4.334 1.00 70.38 177 ASP A N 1
ATOM 1368 C CA . ASP A 1 177 ? -21.363 8.619 3.021 1.00 70.38 177 ASP A CA 1
ATOM 1369 C C . ASP A 1 177 ? -19.818 8.528 2.970 1.00 70.38 177 ASP A C 1
ATOM 1371 O O . ASP A 1 177 ? -19.199 9.039 2.041 1.00 70.38 177 ASP A O 1
ATOM 1375 N N . MET A 1 178 ? -19.171 7.931 3.985 1.00 63.31 178 MET A N 1
ATOM 1376 C CA . MET A 1 178 ? -17.798 7.436 3.855 1.00 63.31 178 MET A CA 1
ATOM 1377 C C . MET A 1 178 ? -17.746 6.069 3.181 1.00 63.31 178 MET A C 1
ATOM 1379 O O . MET A 1 178 ? -16.645 5.530 3.066 1.00 63.31 178 MET A O 1
ATOM 1383 N N . ALA A 1 179 ? -18.907 5.512 2.791 1.00 51.81 179 ALA A N 1
ATOM 1384 C CA . ALA A 1 179 ? -18.992 4.377 1.892 1.00 51.81 179 ALA A CA 1
ATOM 1385 C C . ALA A 1 179 ? -17.904 4.545 0.843 1.00 51.81 179 ALA A C 1
ATOM 1387 O O . ALA A 1 179 ? -17.855 5.557 0.142 1.00 51.81 179 ALA A O 1
ATOM 1388 N N . TYR A 1 180 ? -16.994 3.582 0.875 1.00 48.06 180 TYR A N 1
ATOM 1389 C CA . TYR A 1 180 ? -15.839 3.476 0.022 1.00 48.06 180 TYR A CA 1
ATOM 1390 C C . TYR A 1 180 ? -16.282 3.803 -1.409 1.00 48.06 180 TYR A C 1
ATOM 1392 O O . TYR A 1 180 ? -16.933 2.989 -2.063 1.00 48.06 180 TYR A O 1
ATOM 1400 N N . GLU A 1 181 ? -15.983 5.011 -1.902 1.00 42.47 181 GLU A N 1
ATOM 1401 C CA . GLU A 1 181 ? -15.692 5.108 -3.326 1.00 42.47 181 GLU A CA 1
ATOM 1402 C C . GLU A 1 181 ? -14.518 4.154 -3.458 1.00 42.47 181 GLU A C 1
ATOM 1404 O O . GLU A 1 181 ? -13.490 4.438 -2.841 1.00 42.47 181 GLU A O 1
ATOM 1409 N N . GLU A 1 182 ? -14.710 2.990 -4.103 1.00 45.56 182 GLU A N 1
ATOM 1410 C CA . GLU A 1 182 ? -13.590 2.109 -4.429 1.00 45.56 182 GLU A CA 1
ATOM 1411 C C . GLU A 1 182 ? -12.494 3.042 -4.948 1.00 45.56 182 GLU A C 1
ATOM 1413 O O . GLU A 1 182 ? -12.714 3.712 -5.960 1.00 45.56 182 GLU A O 1
ATOM 1418 N N . PRO A 1 183 ? -11.387 3.229 -4.209 1.00 43.62 183 PRO A N 1
ATOM 1419 C CA . PRO A 1 183 ? -10.325 4.078 -4.629 1.00 43.62 183 PRO A CA 1
ATOM 1420 C C . PRO A 1 183 ? -9.923 3.442 -5.929 1.00 43.62 183 PRO A C 1
ATOM 1422 O O . PRO A 1 183 ? -9.588 2.257 -6.000 1.00 43.62 183 PRO A O 1
ATOM 1425 N N . ASP A 1 184 ? -10.073 4.267 -6.949 1.00 47.06 184 ASP A N 1
ATOM 1426 C CA . ASP A 1 184 ? -9.649 4.096 -8.315 1.00 47.06 184 ASP A CA 1
ATOM 1427 C C . ASP A 1 184 ? -8.119 3.876 -8.327 1.00 47.06 184 ASP A C 1
ATOM 1429 O O . ASP A 1 184 ? -7.344 4.661 -8.876 1.00 47.06 184 ASP A O 1
ATOM 1433 N N . TYR A 1 185 ? -7.633 2.832 -7.651 1.00 55.78 185 TYR A N 1
ATOM 1434 C CA . TYR A 1 185 ? -6.260 2.376 -7.681 1.00 55.78 185 TYR A CA 1
ATOM 1435 C C . TYR A 1 185 ? -6.108 1.606 -8.985 1.00 55.78 185 TYR A C 1
ATOM 1437 O O . TYR A 1 185 ? -6.158 0.376 -9.058 1.00 55.78 185 TYR A O 1
ATOM 1445 N N . TYR A 1 186 ? -5.980 2.387 -10.047 1.00 71.81 186 TYR A N 1
ATOM 1446 C CA . TYR A 1 186 ? -5.759 1.897 -11.386 1.00 71.81 186 TYR A CA 1
ATOM 1447 C C . TYR A 1 186 ? -4.267 1.695 -11.619 1.00 71.81 186 TYR A C 1
ATOM 1449 O O . TYR A 1 186 ? -3.451 2.580 -11.366 1.00 71.81 186 TYR A O 1
ATOM 1457 N N . GLY A 1 187 ? -3.923 0.517 -12.133 1.00 84.31 187 GLY A N 1
ATOM 1458 C CA . GLY A 1 187 ? -2.678 0.349 -12.864 1.00 84.31 187 GLY A CA 1
ATOM 1459 C C . GLY A 1 187 ? -2.806 0.927 -14.275 1.00 84.31 187 GLY A C 1
ATOM 1460 O O . GLY A 1 187 ? -3.910 1.154 -14.786 1.00 84.31 187 GLY A O 1
ATOM 1461 N N . PHE A 1 188 ? -1.679 1.100 -14.962 1.00 93.88 188 PHE A N 1
ATOM 1462 C CA . PHE A 1 188 ? -1.641 1.649 -16.318 1.00 93.88 188 PHE A CA 1
ATOM 1463 C C . PHE A 1 188 ? -2.480 0.822 -17.304 1.00 93.88 188 PHE A C 1
ATOM 1465 O O . PHE A 1 188 ? -2.954 1.352 -18.309 1.00 93.88 188 PHE A O 1
ATOM 1472 N N . VAL A 1 189 ? -2.667 -0.483 -17.056 1.00 94.44 189 VAL A N 1
ATOM 1473 C CA . VAL A 1 189 ? -3.484 -1.357 -17.914 1.00 94.44 189 VAL A CA 1
ATOM 1474 C C . VAL A 1 189 ? -4.967 -1.019 -17.807 1.00 94.44 189 VAL A C 1
ATOM 1476 O O . VAL A 1 189 ? -5.647 -0.990 -18.835 1.00 94.44 189 VAL A O 1
ATOM 1479 N N . GLN A 1 190 ? -5.473 -0.720 -16.613 1.00 90.75 190 GLN A N 1
ATOM 1480 C CA . GLN A 1 190 ? -6.844 -0.253 -16.412 1.00 90.75 190 GLN A CA 1
ATOM 1481 C C . GLN A 1 190 ? -7.063 1.076 -17.125 1.00 90.75 190 GLN A C 1
ATOM 1483 O O . GLN A 1 190 ? -7.951 1.172 -17.971 1.00 90.75 190 GLN A O 1
ATOM 1488 N N . GLU A 1 191 ? -6.188 2.061 -16.892 1.00 88.81 191 GLU A N 1
ATOM 1489 C CA . GLU A 1 191 ? -6.264 3.368 -17.562 1.00 88.81 191 GLU A CA 1
ATOM 1490 C C . GLU A 1 191 ? -6.246 3.227 -19.092 1.00 88.81 191 GLU A C 1
ATOM 1492 O O . GLU A 1 191 ? -6.978 3.897 -19.823 1.00 88.81 191 GLU A O 1
ATOM 1497 N N . GLN A 1 192 ? -5.412 2.316 -19.591 1.00 93.19 192 GLN A N 1
ATOM 1498 C CA . GLN A 1 192 ? -5.255 2.038 -21.011 1.00 93.19 192 GLN A CA 1
ATOM 1499 C C . GLN A 1 192 ? -6.455 1.319 -21.635 1.00 93.19 192 GLN A C 1
ATOM 1501 O O . GLN A 1 192 ? -6.769 1.571 -22.804 1.00 93.19 192 GLN A O 1
ATOM 1506 N N . SER A 1 193 ? -7.049 0.369 -20.918 1.00 92.62 193 SER A N 1
ATOM 1507 C CA . SER A 1 193 ? -8.131 -0.484 -21.419 1.00 92.62 193 SER A CA 1
ATOM 1508 C C . SER A 1 193 ? -9.515 0.125 -21.196 1.00 92.62 193 SER A C 1
ATOM 1510 O O . SER A 1 193 ? -10.432 -0.179 -21.960 1.00 92.62 193 SER A O 1
ATOM 1512 N N . GLY A 1 194 ? -9.657 1.002 -20.199 1.00 89.19 194 GLY A N 1
ATOM 1513 C CA . GLY A 1 194 ? -10.941 1.498 -19.712 1.00 89.19 194 GLY A CA 1
ATOM 1514 C C . GLY A 1 194 ? -11.746 0.442 -18.949 1.00 89.19 194 GLY A C 1
ATOM 1515 O O . GLY A 1 194 ? -12.963 0.583 -18.858 1.00 89.19 194 GLY A O 1
ATOM 1516 N N . LEU A 1 195 ? -11.092 -0.624 -18.473 1.00 88.88 195 LEU A N 1
ATOM 1517 C CA . LEU A 1 195 ? -11.697 -1.684 -17.667 1.00 88.88 195 LEU A CA 1
ATOM 1518 C C . LEU A 1 195 ? -11.300 -1.520 -16.198 1.00 88.88 195 LEU A C 1
ATOM 1520 O O . LEU A 1 195 ? -10.152 -1.203 -15.892 1.00 88.88 195 LEU A O 1
ATOM 1524 N N . ASP A 1 196 ? -12.255 -1.777 -15.312 1.00 82.69 196 ASP A N 1
ATOM 1525 C CA . ASP A 1 196 ? -12.100 -1.761 -13.853 1.00 82.69 196 ASP A CA 1
ATOM 1526 C C . ASP A 1 196 ? -11.671 -3.126 -13.284 1.00 82.69 196 ASP A C 1
ATOM 1528 O O . ASP A 1 196 ? -11.135 -3.219 -12.181 1.00 82.69 196 ASP A O 1
ATOM 1532 N N . SER A 1 197 ? -11.878 -4.201 -14.044 1.00 87.06 197 SER A N 1
ATOM 1533 C CA . SER A 1 197 ? -11.694 -5.573 -13.594 1.00 87.06 197 SER A CA 1
ATOM 1534 C C . SER A 1 197 ? -11.283 -6.500 -14.736 1.00 87.06 197 SER A C 1
ATOM 1536 O O . SER A 1 197 ? -11.576 -6.261 -15.909 1.00 87.06 197 SER A O 1
ATOM 1538 N N . PHE A 1 198 ? -10.598 -7.585 -14.372 1.00 93.12 198 PHE A N 1
ATOM 1539 C CA . PHE A 1 198 ? -10.128 -8.616 -15.297 1.00 93.12 198 PHE A CA 1
ATOM 1540 C C . PHE A 1 198 ? -10.432 -9.991 -14.730 1.00 93.12 198 PHE A C 1
ATOM 1542 O O . PHE A 1 198 ? -10.535 -10.169 -13.518 1.00 93.12 198 PHE A O 1
ATOM 1549 N N . LYS A 1 199 ? -10.557 -10.982 -15.608 1.00 93.81 199 LYS A N 1
ATOM 1550 C CA . LYS A 1 199 ? -10.873 -12.350 -15.197 1.00 93.81 199 LYS A CA 1
ATOM 1551 C C . LYS A 1 199 ? -9.698 -13.041 -14.508 1.00 93.81 199 LYS A C 1
ATOM 1553 O O . LYS A 1 199 ? -9.878 -13.779 -13.550 1.00 93.81 199 LYS A O 1
ATOM 1558 N N . ASP A 1 200 ? -8.502 -12.874 -15.053 1.00 96.56 200 ASP A N 1
ATOM 1559 C CA . ASP A 1 200 ? -7.280 -13.513 -14.576 1.00 96.56 200 ASP A CA 1
ATOM 1560 C C . ASP A 1 200 ? -6.053 -12.758 -15.110 1.00 96.56 200 ASP A C 1
ATOM 1562 O O . ASP A 1 200 ? -6.163 -11.747 -15.808 1.00 96.56 200 ASP A O 1
ATOM 1566 N N . PHE A 1 201 ? -4.859 -13.228 -14.756 1.00 97.62 201 PHE A N 1
ATOM 1567 C CA . PHE A 1 201 ? -3.611 -12.641 -15.232 1.00 97.62 201 PHE A CA 1
ATOM 1568 C C . PHE A 1 201 ? -3.438 -12.716 -16.753 1.00 97.62 201 PHE A C 1
ATOM 1570 O O . PHE A 1 201 ? -2.845 -11.803 -17.319 1.00 97.62 201 PHE A O 1
ATOM 1577 N N . ASP A 1 202 ? -3.951 -13.751 -17.423 1.00 97.56 202 ASP A N 1
ATOM 1578 C CA . ASP A 1 202 ? -3.838 -13.855 -18.882 1.00 97.56 202 ASP A CA 1
ATOM 1579 C C . ASP A 1 202 ? -4.713 -12.797 -19.566 1.00 97.56 202 ASP A C 1
ATOM 1581 O O . ASP A 1 202 ? -4.285 -12.177 -20.542 1.00 97.56 202 ASP A O 1
ATOM 1585 N N . ASP A 1 203 ? -5.911 -12.559 -19.026 1.00 97.56 203 ASP A N 1
ATOM 1586 C CA . ASP A 1 203 ? -6.805 -11.482 -19.447 1.00 97.56 203 ASP A CA 1
ATOM 1587 C C . ASP A 1 203 ? -6.122 -10.116 -19.280 1.00 97.56 203 ASP A C 1
ATOM 1589 O O . ASP A 1 203 ? -5.959 -9.393 -20.263 1.00 97.56 203 ASP A O 1
ATOM 1593 N N . LEU A 1 204 ? -5.579 -9.828 -18.089 1.00 96.38 204 LEU A N 1
ATOM 1594 C CA . LEU A 1 204 ? -4.819 -8.604 -17.798 1.00 96.38 204 LEU A CA 1
ATOM 1595 C C . LEU A 1 204 ? -3.638 -8.404 -18.775 1.00 96.38 204 LEU A C 1
ATOM 1597 O O . LEU A 1 204 ? -3.481 -7.336 -19.369 1.00 96.38 204 LEU A O 1
ATOM 1601 N N . ILE A 1 205 ? -2.827 -9.446 -18.994 1.00 98.25 205 ILE A N 1
ATOM 1602 C CA . ILE A 1 205 ? -1.674 -9.424 -19.913 1.00 98.25 205 ILE A CA 1
ATOM 1603 C C . ILE A 1 205 ? -2.120 -9.192 -21.364 1.00 98.25 205 ILE A C 1
ATOM 1605 O O . ILE A 1 205 ? -1.402 -8.548 -22.132 1.00 98.25 205 ILE A O 1
ATOM 1609 N N . SER A 1 206 ? -3.302 -9.674 -21.760 1.00 97.69 206 SER A N 1
ATOM 1610 C CA . SER A 1 206 ? -3.816 -9.513 -23.127 1.00 97.69 206 SER A CA 1
ATOM 1611 C C . SER A 1 206 ? -4.087 -8.053 -23.515 1.00 97.69 206 SER A C 1
ATOM 1613 O O . SER A 1 206 ? -4.117 -7.727 -24.705 1.00 97.69 206 SER A O 1
ATOM 1615 N N . HIS A 1 207 ? -4.221 -7.167 -22.522 1.00 97.31 207 HIS A N 1
ATOM 1616 C CA . HIS A 1 207 ? -4.418 -5.732 -22.708 1.00 97.31 207 HIS A CA 1
ATOM 1617 C C . HIS A 1 207 ? -3.114 -4.931 -22.826 1.00 97.31 207 HIS A C 1
ATOM 1619 O O . HIS A 1 207 ? -3.170 -3.719 -23.057 1.00 97.31 207 HIS A O 1
ATOM 1625 N N . LEU A 1 208 ? -1.948 -5.574 -22.716 1.00 98.12 208 LEU A N 1
ATOM 1626 C CA . LEU A 1 208 ? -0.654 -4.932 -22.937 1.00 98.12 208 LEU A CA 1
ATOM 1627 C C . LEU A 1 208 ? -0.419 -4.609 -24.424 1.00 98.12 208 LEU A C 1
ATOM 1629 O O . LEU A 1 208 ? -0.790 -5.353 -25.333 1.00 98.12 208 LEU A O 1
ATOM 1633 N N . LYS A 1 209 ? 0.250 -3.486 -24.678 1.00 97.69 209 LYS A N 1
ATOM 1634 C CA . LYS A 1 209 ? 0.679 -3.013 -26.000 1.00 97.69 209 LYS A CA 1
ATOM 1635 C C . LYS A 1 209 ? 2.122 -3.442 -26.302 1.00 97.69 209 LYS A C 1
ATOM 1637 O O . LYS A 1 209 ? 2.894 -3.682 -25.373 1.00 97.69 209 LYS A O 1
ATOM 1642 N N . PRO A 1 210 ? 2.529 -3.465 -27.586 1.00 97.38 210 PRO A N 1
ATOM 1643 C CA . PRO A 1 210 ? 3.917 -3.723 -27.960 1.00 97.38 210 PRO A CA 1
ATOM 1644 C C . PRO A 1 210 ? 4.904 -2.808 -27.220 1.00 97.38 210 PRO A C 1
ATOM 1646 O O . PRO A 1 210 ? 4.695 -1.595 -27.160 1.00 97.38 210 PRO A O 1
ATOM 1649 N N . GLY A 1 211 ? 5.976 -3.388 -26.676 1.00 96.12 211 GLY A N 1
ATOM 1650 C CA . GLY A 1 211 ? 6.993 -2.686 -25.875 1.00 96.12 211 GLY A CA 1
ATOM 1651 C C . GLY A 1 211 ? 6.727 -2.648 -24.362 1.00 96.12 211 GLY A C 1
ATOM 1652 O O . GLY A 1 211 ? 7.666 -2.429 -23.595 1.00 96.12 211 GLY A O 1
ATOM 1653 N N . GLN A 1 212 ? 5.493 -2.931 -23.935 1.00 98.50 212 GLN A N 1
ATOM 1654 C CA . GLN A 1 212 ? 5.155 -3.196 -22.534 1.00 98.50 212 GLN A CA 1
ATOM 1655 C C . GLN A 1 212 ? 5.583 -4.621 -22.160 1.00 98.50 212 GLN A C 1
ATOM 1657 O O . GLN A 1 212 ? 5.895 -5.444 -23.031 1.00 98.50 212 GLN A O 1
ATOM 1662 N N . GLY A 1 213 ? 5.611 -4.940 -20.870 1.00 98.44 213 GLY A N 1
ATOM 1663 C CA . GLY A 1 213 ? 6.024 -6.267 -20.438 1.00 98.44 213 GLY A CA 1
ATOM 1664 C C . GLY A 1 213 ? 5.463 -6.710 -19.106 1.00 98.44 213 GLY A C 1
ATOM 1665 O O . GLY A 1 213 ? 4.878 -5.936 -18.355 1.00 98.44 213 GLY A O 1
ATOM 1666 N N . TYR A 1 214 ? 5.664 -7.993 -18.830 1.00 98.75 214 TYR A N 1
ATOM 1667 C CA . TYR A 1 214 ? 5.184 -8.639 -17.617 1.00 98.75 214 TYR A CA 1
ATOM 1668 C C . TYR A 1 214 ? 6.222 -9.599 -17.031 1.00 98.75 214 TYR A C 1
ATOM 1670 O O . TYR A 1 214 ? 7.043 -10.176 -17.751 1.00 98.75 214 TYR A O 1
ATOM 1678 N N . ALA A 1 215 ? 6.184 -9.787 -15.719 1.00 98.75 215 ALA A N 1
ATOM 1679 C CA . ALA A 1 215 ? 6.993 -10.758 -14.998 1.00 98.75 215 ALA A CA 1
ATOM 1680 C C . ALA A 1 215 ? 6.188 -11.359 -13.845 1.00 98.75 215 ALA A C 1
ATOM 1682 O O . ALA A 1 215 ? 5.494 -10.644 -13.133 1.00 98.75 215 ALA A O 1
ATOM 1683 N N . TYR A 1 216 ? 6.330 -12.663 -13.623 1.00 98.38 216 TYR A N 1
ATOM 1684 C CA . TYR A 1 216 ? 5.859 -13.292 -12.392 1.00 98.38 216 TYR A CA 1
ATOM 1685 C C . TYR A 1 216 ? 6.982 -13.252 -11.364 1.00 98.38 216 TYR A C 1
ATOM 1687 O O . TYR A 1 216 ? 8.099 -13.710 -11.631 1.00 98.38 216 TYR A O 1
ATOM 1695 N N . ILE A 1 217 ? 6.692 -12.692 -10.199 1.00 97.94 217 ILE A N 1
ATOM 1696 C CA . ILE A 1 217 ? 7.616 -12.587 -9.075 1.00 97.94 217 ILE A CA 1
ATOM 1697 C C . ILE A 1 217 ? 6.988 -13.215 -7.833 1.00 97.94 217 ILE A C 1
ATOM 1699 O O . ILE A 1 217 ? 5.778 -13.403 -7.757 1.00 97.94 217 ILE A O 1
ATOM 1703 N N . ARG A 1 218 ? 7.817 -13.528 -6.838 1.00 96.50 218 ARG A N 1
ATOM 1704 C CA . ARG A 1 218 ? 7.345 -13.996 -5.534 1.00 96.50 218 ARG A CA 1
ATOM 1705 C C . ARG A 1 218 ? 7.924 -13.132 -4.437 1.00 96.50 218 ARG A C 1
ATOM 1707 O O . ARG A 1 218 ? 9.144 -12.970 -4.370 1.00 96.50 218 ARG A O 1
ATOM 1714 N N . LEU A 1 219 ? 7.052 -12.599 -3.593 1.00 96.44 219 LEU A N 1
ATOM 1715 C CA . LEU A 1 219 ? 7.415 -11.736 -2.478 1.00 96.44 219 LEU A CA 1
ATOM 1716 C C . LEU A 1 219 ? 7.278 -12.487 -1.157 1.00 96.44 219 LEU A C 1
ATOM 1718 O O . LEU A 1 219 ? 6.454 -13.384 -1.010 1.00 96.44 219 LEU A O 1
ATOM 1722 N N . LYS A 1 220 ? 8.099 -12.129 -0.171 1.00 95.44 220 LYS A N 1
ATOM 1723 C CA . LYS A 1 220 ? 7.933 -12.629 1.192 1.00 95.44 220 LYS A CA 1
ATOM 1724 C C . LYS A 1 220 ? 6.584 -12.186 1.742 1.00 95.44 220 LYS A C 1
ATOM 1726 O O . LYS A 1 220 ? 6.195 -11.046 1.532 1.00 95.44 220 LYS A O 1
ATOM 1731 N N . GLY A 1 221 ? 5.968 -13.083 2.507 1.00 91.00 221 GLY A N 1
ATOM 1732 C CA . GLY A 1 221 ? 4.642 -12.906 3.099 1.00 91.00 221 GLY A CA 1
ATOM 1733 C C . GLY A 1 221 ? 3.516 -13.523 2.273 1.00 91.00 221 GLY A C 1
ATOM 1734 O O . GLY A 1 221 ? 2.419 -13.668 2.785 1.00 91.00 221 GLY A O 1
ATOM 1735 N N . THR A 1 222 ? 3.797 -13.994 1.056 1.00 90.25 222 THR A N 1
ATOM 1736 C CA . THR A 1 222 ? 2.869 -14.827 0.288 1.00 90.25 222 THR A CA 1
ATOM 1737 C C . THR A 1 222 ? 3.598 -15.993 -0.384 1.00 90.25 222 THR A C 1
ATOM 1739 O O . THR A 1 222 ? 4.781 -15.898 -0.717 1.00 90.25 222 THR A O 1
ATOM 1742 N N . ASP A 1 223 ? 2.893 -17.109 -0.567 1.00 89.25 223 ASP A N 1
ATOM 1743 C CA . ASP A 1 223 ? 3.354 -18.246 -1.376 1.00 89.25 223 ASP A CA 1
ATOM 1744 C C . ASP A 1 223 ? 2.860 -18.163 -2.833 1.00 89.25 223 ASP A C 1
ATOM 1746 O O . ASP A 1 223 ? 3.258 -18.977 -3.675 1.00 89.25 223 ASP A O 1
ATOM 1750 N N . GLU A 1 224 ? 2.011 -17.181 -3.133 1.00 91.12 224 GLU A N 1
ATOM 1751 C CA . GLU A 1 224 ? 1.400 -16.961 -4.439 1.00 91.12 224 GLU A CA 1
ATOM 1752 C C . GLU A 1 224 ? 2.332 -16.197 -5.386 1.00 91.12 224 GLU A C 1
ATOM 1754 O O . GLU A 1 224 ? 3.325 -15.581 -4.982 1.00 91.12 224 GLU A O 1
ATOM 1759 N N . ASP A 1 225 ? 2.023 -16.268 -6.680 1.00 95.69 225 ASP A N 1
ATOM 1760 C CA . ASP A 1 225 ? 2.702 -15.457 -7.685 1.00 95.69 225 ASP A CA 1
ATOM 1761 C C . ASP A 1 225 ? 2.081 -14.061 -7.735 1.00 95.69 225 ASP A C 1
ATOM 1763 O O . ASP A 1 225 ? 0.862 -13.903 -7.793 1.00 95.69 225 ASP A O 1
ATOM 1767 N N . ILE A 1 226 ? 2.947 -13.053 -7.762 1.00 97.69 226 ILE A N 1
ATOM 1768 C CA . ILE A 1 226 ? 2.593 -11.663 -8.024 1.00 97.69 226 ILE A CA 1
ATOM 1769 C C . ILE A 1 226 ? 2.946 -11.362 -9.475 1.00 97.69 226 ILE A C 1
ATOM 1771 O O . ILE A 1 226 ? 4.061 -11.639 -9.929 1.00 97.69 226 ILE A O 1
ATOM 1775 N N . LEU A 1 227 ? 2.003 -10.787 -10.208 1.00 98.44 227 LEU A N 1
ATOM 1776 C CA . LEU A 1 227 ? 2.223 -10.312 -11.562 1.00 98.44 227 LEU A CA 1
ATOM 1777 C C . LEU A 1 227 ? 2.711 -8.863 -11.510 1.00 98.44 227 LEU A C 1
ATOM 1779 O O . LEU A 1 227 ? 1.997 -7.978 -11.056 1.00 98.44 227 LEU A O 1
ATOM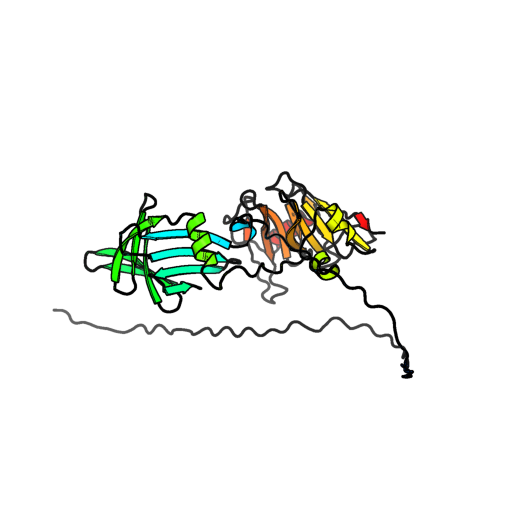 1783 N N . ALA A 1 228 ? 3.929 -8.630 -11.985 1.00 98.56 228 ALA A N 1
ATOM 1784 C CA . ALA A 1 228 ? 4.485 -7.304 -12.201 1.00 98.56 228 ALA A CA 1
ATOM 1785 C C . ALA A 1 228 ? 4.302 -6.911 -13.669 1.00 98.56 228 ALA A C 1
ATOM 1787 O O . ALA A 1 228 ? 4.771 -7.625 -14.560 1.00 98.56 228 ALA A O 1
ATOM 1788 N N . LEU A 1 229 ? 3.661 -5.777 -13.920 1.00 98.56 229 LEU A N 1
ATOM 1789 C CA . LEU A 1 229 ? 3.442 -5.212 -15.246 1.00 98.56 229 LEU A CA 1
ATOM 1790 C C . LEU A 1 229 ? 4.219 -3.916 -15.401 1.00 98.56 229 LEU A C 1
ATOM 1792 O O . LEU A 1 229 ? 4.260 -3.115 -14.482 1.00 98.56 229 LEU A O 1
ATOM 1796 N N . THR A 1 230 ? 4.797 -3.679 -16.570 1.00 98.31 230 THR A N 1
ATOM 1797 C CA . THR A 1 230 ? 5.515 -2.436 -16.865 1.00 98.31 230 THR A CA 1
ATOM 1798 C C . THR A 1 230 ? 5.130 -1.907 -18.237 1.00 98.31 230 THR A C 1
ATOM 1800 O O . THR A 1 230 ? 4.954 -2.677 -19.189 1.00 98.31 230 THR A O 1
ATOM 1803 N N . ASP A 1 231 ? 5.008 -0.590 -18.354 1.00 96.50 231 ASP A N 1
ATOM 1804 C CA . ASP A 1 231 ? 4.688 0.089 -19.605 1.00 96.50 231 ASP A CA 1
ATOM 1805 C C . ASP A 1 231 ? 5.917 0.258 -20.523 1.00 96.50 231 ASP A C 1
ATOM 1807 O O . ASP A 1 231 ? 5.770 0.539 -21.716 1.00 96.50 231 ASP A O 1
ATOM 1811 N N . MET A 1 232 ? 7.127 0.037 -19.996 1.00 95.38 232 MET A N 1
ATOM 1812 C CA . MET A 1 232 ? 8.376 0.163 -20.736 1.00 95.38 232 MET A CA 1
ATOM 1813 C C . MET A 1 232 ? 9.419 -0.859 -20.285 1.00 95.38 232 MET A C 1
ATOM 1815 O O . MET A 1 232 ? 9.982 -0.780 -19.195 1.00 95.38 232 MET A O 1
ATOM 1819 N N . VAL A 1 233 ? 9.780 -1.763 -21.197 1.00 97.88 233 VAL A N 1
ATOM 1820 C CA . VAL A 1 233 ? 10.908 -2.680 -20.997 1.00 97.88 233 VAL A CA 1
ATOM 1821 C C . VAL A 1 233 ? 12.167 -2.149 -21.683 1.00 97.88 233 VAL A C 1
ATOM 1823 O O . VAL A 1 233 ? 12.172 -1.854 -22.879 1.00 97.88 233 VAL A O 1
ATOM 1826 N N . PHE A 1 234 ? 13.276 -2.066 -20.949 1.00 95.88 234 PHE A N 1
ATOM 1827 C CA . PHE A 1 234 ? 14.563 -1.654 -21.498 1.00 95.88 234 PHE A CA 1
ATOM 1828 C C . PHE A 1 234 ? 15.151 -2.730 -22.414 1.00 95.88 234 PHE A C 1
ATOM 1830 O O . PHE A 1 234 ? 15.498 -3.825 -21.974 1.00 95.88 234 PHE A O 1
ATOM 1837 N N . GLU A 1 235 ? 15.371 -2.387 -23.686 1.00 93.81 235 GLU A N 1
ATOM 1838 C CA . GLU A 1 235 ? 15.916 -3.305 -24.702 1.00 93.81 235 GLU A CA 1
ATOM 1839 C C . GLU A 1 235 ? 17.301 -3.874 -24.354 1.00 93.81 235 GLU A C 1
ATOM 1841 O O . GLU A 1 235 ? 17.687 -4.936 -24.841 1.00 93.81 235 GLU A O 1
ATOM 1846 N N . ALA A 1 236 ? 18.080 -3.151 -23.542 1.00 94.06 236 ALA A N 1
ATOM 1847 C CA . ALA A 1 236 ? 19.455 -3.524 -23.228 1.00 94.06 236 ALA A CA 1
ATOM 1848 C C . ALA A 1 236 ? 19.538 -4.843 -22.450 1.00 94.06 236 ALA A C 1
ATOM 1850 O O . ALA A 1 236 ? 20.488 -5.609 -22.630 1.00 94.06 236 ALA A O 1
ATOM 1851 N N . ASP A 1 237 ? 18.575 -5.091 -21.564 1.00 95.38 237 ASP A N 1
ATOM 1852 C CA . ASP A 1 237 ? 18.633 -6.223 -20.650 1.00 95.38 237 ASP A CA 1
ATOM 1853 C C . ASP A 1 237 ? 17.265 -6.750 -20.197 1.00 95.38 237 ASP A C 1
ATOM 1855 O O . ASP A 1 237 ? 17.226 -7.595 -19.303 1.00 95.38 237 ASP A O 1
ATOM 1859 N N . ASN A 1 238 ? 16.168 -6.289 -20.795 1.00 97.69 238 ASN A N 1
ATOM 1860 C CA . ASN A 1 238 ? 14.786 -6.616 -20.450 1.00 97.69 238 ASN A CA 1
ATOM 1861 C C . ASN A 1 238 ? 14.393 -6.300 -18.996 1.00 97.69 238 ASN A C 1
ATOM 1863 O O . ASN A 1 238 ? 13.556 -6.996 -18.422 1.00 97.69 238 ASN A O 1
ATOM 1867 N N . SER A 1 239 ? 15.016 -5.303 -18.368 1.00 97.94 239 SER A N 1
ATOM 1868 C CA . SER A 1 239 ? 14.563 -4.773 -17.077 1.00 97.94 239 SER A CA 1
ATOM 1869 C C . SER A 1 239 ? 13.609 -3.588 -17.249 1.00 97.94 239 SER A C 1
ATOM 1871 O O . SER A 1 239 ? 13.394 -3.120 -18.364 1.00 97.94 239 SER A O 1
ATOM 1873 N N . ALA A 1 240 ? 13.041 -3.110 -16.146 1.00 98.19 240 ALA A N 1
ATOM 1874 C CA . ALA A 1 240 ? 12.257 -1.883 -16.088 1.00 98.19 240 ALA A CA 1
ATOM 1875 C C . ALA A 1 240 ? 12.533 -1.160 -14.767 1.00 98.19 240 ALA A C 1
ATOM 1877 O O . ALA A 1 240 ? 12.969 -1.789 -13.797 1.00 98.19 240 ALA A O 1
ATOM 1878 N N . CYS A 1 241 ? 12.307 0.152 -14.733 1.00 97.00 241 CYS A N 1
ATOM 1879 C CA . CYS A 1 241 ? 12.433 0.953 -13.514 1.00 97.00 241 CYS A CA 1
ATOM 1880 C C . CYS A 1 241 ? 11.098 1.191 -12.809 1.00 97.00 241 CYS A C 1
ATOM 1882 O O . CYS A 1 241 ? 11.105 1.813 -11.763 1.00 97.00 241 CYS A O 1
ATOM 1884 N N . GLU A 1 242 ? 9.978 0.729 -13.353 1.00 97.56 242 GLU A N 1
ATOM 1885 C CA . GLU A 1 242 ? 8.660 0.900 -12.748 1.00 97.56 242 GLU A CA 1
ATOM 1886 C C . GLU A 1 242 ? 7.783 -0.303 -13.072 1.00 97.56 242 GLU A C 1
ATOM 1888 O O . GLU A 1 242 ? 7.898 -0.871 -14.166 1.00 97.56 242 GLU A O 1
ATOM 1893 N N . ALA A 1 243 ? 6.959 -0.723 -12.113 1.00 98.19 243 ALA A N 1
ATOM 1894 C CA . ALA A 1 243 ? 5.992 -1.780 -12.330 1.00 98.19 243 ALA A CA 1
ATOM 1895 C C . ALA A 1 243 ? 4.771 -1.663 -11.416 1.00 98.19 243 ALA A C 1
ATOM 1897 O O . ALA A 1 243 ? 4.906 -1.438 -10.213 1.00 98.19 243 ALA A O 1
ATOM 1898 N N . ASP A 1 244 ? 3.612 -1.938 -11.998 1.00 97.44 244 ASP A N 1
ATOM 1899 C CA . ASP A 1 244 ? 2.361 -2.187 -11.296 1.00 97.44 244 ASP A CA 1
ATOM 1900 C C . ASP A 1 244 ? 2.319 -3.639 -10.840 1.00 97.44 244 ASP A C 1
ATOM 1902 O O . ASP A 1 244 ? 2.616 -4.555 -11.615 1.00 97.44 244 ASP A O 1
ATOM 1906 N N . LEU A 1 245 ? 1.951 -3.866 -9.585 1.00 97.19 245 LEU A N 1
ATOM 1907 C CA . LEU A 1 245 ? 1.895 -5.196 -8.997 1.00 97.19 245 LEU A CA 1
ATOM 1908 C C . LEU A 1 245 ? 0.449 -5.647 -8.830 1.00 97.19 245 LEU A C 1
ATOM 1910 O O . LEU A 1 245 ? -0.401 -4.894 -8.365 1.00 97.19 245 LEU A O 1
ATOM 1914 N N . PHE A 1 246 ? 0.189 -6.904 -9.170 1.00 95.44 246 PHE A N 1
ATOM 1915 C CA . PHE A 1 246 ? -1.114 -7.537 -9.036 1.00 95.44 246 PHE A CA 1
ATOM 1916 C C . PHE A 1 246 ? -0.980 -8.884 -8.337 1.00 95.44 246 PHE A C 1
ATOM 1918 O O . PHE A 1 246 ? -0.100 -9.681 -8.672 1.00 95.44 246 PHE A O 1
ATOM 1925 N N . ARG A 1 247 ? -1.895 -9.172 -7.414 1.00 93.44 247 ARG A N 1
ATOM 1926 C CA . ARG A 1 247 ? -2.103 -10.522 -6.873 1.00 93.44 247 ARG A CA 1
ATOM 1927 C C . ARG A 1 247 ? -3.356 -11.135 -7.469 1.00 93.44 247 ARG A C 1
ATOM 1929 O O . ARG A 1 247 ? -4.216 -10.417 -7.964 1.00 93.44 247 ARG A O 1
ATOM 1936 N N . MET A 1 248 ? -3.469 -12.452 -7.395 1.00 91.06 248 MET A N 1
ATOM 1937 C CA . MET A 1 248 ? -4.716 -13.142 -7.705 1.00 91.06 248 MET A CA 1
ATOM 1938 C C . MET A 1 248 ? -5.531 -13.284 -6.411 1.00 91.06 248 MET A C 1
ATOM 1940 O O . MET A 1 248 ? -4.964 -13.631 -5.378 1.00 91.06 248 MET A O 1
ATOM 1944 N N . THR A 1 249 ? -6.832 -12.998 -6.441 1.00 85.44 249 THR A N 1
ATOM 1945 C CA . THR A 1 249 ? -7.778 -13.432 -5.397 1.00 85.44 249 THR A CA 1
ATOM 1946 C C . THR A 1 249 ? -8.453 -14.738 -5.827 1.00 85.44 249 THR A C 1
ATOM 1948 O O . THR A 1 249 ? -8.074 -15.324 -6.841 1.00 85.44 249 THR A O 1
ATOM 1951 N N . GLU A 1 250 ? -9.452 -15.227 -5.088 1.00 77.62 250 GLU A N 1
ATOM 1952 C CA . GLU A 1 250 ? -10.213 -16.407 -5.530 1.00 77.62 250 GLU A CA 1
ATOM 1953 C C . GLU A 1 250 ? -10.880 -16.191 -6.905 1.00 77.62 250 GLU A C 1
ATOM 1955 O O . GLU A 1 250 ? -10.985 -17.143 -7.683 1.00 77.62 250 GLU A O 1
ATOM 1960 N N . ASP A 1 251 ? -11.216 -14.939 -7.245 1.00 83.25 251 ASP A N 1
ATOM 1961 C CA . ASP A 1 251 ? -12.043 -14.615 -8.412 1.00 83.25 251 ASP A CA 1
ATOM 1962 C C . ASP A 1 251 ? -11.362 -13.746 -9.476 1.00 83.25 251 ASP A C 1
ATOM 1964 O O . ASP A 1 251 ? -11.658 -13.909 -10.662 1.00 83.25 251 ASP A O 1
ATOM 1968 N N . LYS A 1 252 ? -10.478 -12.811 -9.094 1.00 89.50 252 LYS A N 1
ATOM 1969 C CA . LYS A 1 252 ? -9.917 -11.814 -10.026 1.00 89.50 252 LYS A CA 1
ATOM 1970 C C . LYS A 1 252 ? -8.525 -11.308 -9.625 1.00 89.50 252 LYS A C 1
ATOM 1972 O O . LYS A 1 252 ? -8.144 -11.398 -8.459 1.00 89.50 252 LYS A O 1
ATOM 1977 N N . PRO A 1 253 ? -7.748 -10.731 -10.559 1.00 92.25 253 PRO A N 1
ATOM 1978 C CA . PRO A 1 253 ? -6.562 -9.964 -10.214 1.00 92.25 253 PRO A CA 1
ATOM 1979 C C . PRO A 1 253 ? -6.929 -8.719 -9.397 1.00 92.25 253 PRO A C 1
ATOM 1981 O O . PRO A 1 253 ? -7.829 -7.971 -9.777 1.00 92.25 253 PRO A O 1
ATOM 1984 N N . LEU A 1 254 ? -6.194 -8.473 -8.315 1.00 87.44 254 LEU A N 1
ATOM 1985 C CA . LEU A 1 254 ? -6.287 -7.269 -7.495 1.00 87.44 254 LEU A CA 1
ATOM 1986 C C . LEU A 1 254 ? -4.982 -6.481 -7.592 1.00 87.44 254 LEU A C 1
ATOM 1988 O O . LEU A 1 254 ? -3.895 -7.036 -7.399 1.00 87.44 254 LEU A O 1
ATOM 1992 N N . TYR A 1 255 ? -5.097 -5.190 -7.887 1.00 89.62 255 TYR A N 1
ATOM 1993 C CA . TYR A 1 255 ? -3.962 -4.277 -7.923 1.00 89.62 255 TYR A CA 1
ATOM 1994 C C . TYR A 1 255 ? -3.435 -4.017 -6.508 1.00 89.62 255 TYR A C 1
ATOM 1996 O O . TYR A 1 255 ? -4.196 -3.774 -5.577 1.00 89.62 255 TYR A O 1
ATOM 2004 N N . MET A 1 256 ? -2.118 -4.099 -6.344 1.00 88.50 256 MET A N 1
ATOM 2005 C CA . MET A 1 256 ? -1.433 -3.968 -5.057 1.00 88.50 256 MET A CA 1
ATOM 2006 C C . MET A 1 256 ? -0.695 -2.636 -4.904 1.00 88.50 256 MET A C 1
ATOM 2008 O O . MET A 1 256 ? -0.241 -2.326 -3.805 1.00 88.50 256 MET A O 1
ATOM 2012 N N . GLY A 1 257 ? -0.517 -1.886 -5.993 1.00 89.44 257 GLY A N 1
ATOM 2013 C CA . GLY A 1 257 ? 0.275 -0.661 -6.025 1.00 89.44 257 GLY A CA 1
ATOM 2014 C C . GLY A 1 257 ? 1.402 -0.692 -7.055 1.00 89.44 257 GLY A C 1
ATOM 2015 O O . GLY A 1 257 ? 1.662 -1.706 -7.709 1.00 89.44 257 GLY A O 1
ATOM 2016 N N . VAL A 1 258 ? 2.090 0.442 -7.154 1.00 92.44 258 VAL A N 1
ATOM 2017 C CA . VAL A 1 258 ? 3.219 0.675 -8.057 1.00 92.44 258 VAL A CA 1
ATOM 2018 C C . VAL A 1 258 ? 4.524 0.727 -7.268 1.00 92.44 258 VAL A C 1
ATOM 2020 O O . VAL A 1 258 ? 4.577 1.227 -6.144 1.00 92.44 258 VAL A O 1
ATOM 2023 N N . VAL A 1 259 ? 5.595 0.219 -7.869 1.00 95.56 259 VAL A N 1
ATOM 2024 C CA . VAL A 1 259 ? 6.962 0.314 -7.344 1.00 95.56 259 VAL A CA 1
ATOM 2025 C C . VAL A 1 259 ? 7.872 0.945 -8.386 1.00 95.56 259 VAL A C 1
ATOM 2027 O O . VAL A 1 259 ? 7.775 0.621 -9.569 1.00 95.56 259 VAL A O 1
ATOM 2030 N N . SER A 1 260 ? 8.787 1.815 -7.951 1.00 95.06 260 SER A N 1
ATOM 2031 C CA . SER A 1 260 ? 9.672 2.551 -8.856 1.00 95.06 260 SER A CA 1
ATOM 2032 C C . SER A 1 260 ? 11.122 2.569 -8.364 1.00 95.06 260 SER A C 1
ATOM 2034 O O . SER A 1 260 ? 11.414 2.642 -7.174 1.00 95.06 260 SER A O 1
ATOM 2036 N N . GLY A 1 261 ? 12.054 2.489 -9.306 1.00 91.19 261 GLY A N 1
ATOM 2037 C CA . GLY A 1 261 ? 13.472 2.794 -9.141 1.00 91.19 261 GLY A CA 1
ATOM 2038 C C . GLY A 1 261 ? 13.812 4.237 -9.522 1.00 91.19 261 GLY A C 1
ATOM 2039 O O . GLY A 1 261 ? 14.973 4.623 -9.506 1.00 91.19 261 GLY A O 1
ATOM 2040 N N . ASN A 1 262 ? 12.818 5.055 -9.886 1.00 87.06 262 ASN A N 1
ATOM 2041 C CA . ASN A 1 262 ? 12.999 6.468 -10.231 1.00 87.06 262 ASN A CA 1
ATOM 2042 C C . ASN A 1 262 ? 14.007 6.707 -11.383 1.00 87.06 262 ASN A C 1
ATOM 2044 O O . ASN A 1 262 ? 14.848 7.608 -11.362 1.00 87.06 262 ASN A O 1
ATOM 2048 N N . GLY A 1 263 ? 13.916 5.878 -12.428 1.00 86.94 263 GLY A N 1
ATOM 2049 C CA . GLY A 1 263 ? 14.578 6.108 -13.713 1.00 86.94 263 GLY A CA 1
ATOM 2050 C C . GLY A 1 263 ? 15.434 4.951 -14.225 1.00 86.94 263 GLY A C 1
ATOM 2051 O O . GLY A 1 263 ? 15.766 3.996 -13.530 1.00 86.94 263 GLY A O 1
ATOM 2052 N N . SER A 1 264 ? 15.846 5.052 -15.490 1.00 87.44 264 SER A N 1
ATOM 2053 C CA . SER A 1 264 ? 16.454 3.936 -16.231 1.00 87.44 264 SER A CA 1
ATOM 2054 C C . SER A 1 264 ? 17.825 3.469 -15.729 1.00 87.44 264 SER A C 1
ATOM 2056 O O . SER A 1 264 ? 18.315 2.435 -16.173 1.00 87.44 264 SER A O 1
ATOM 2058 N N . ALA A 1 265 ? 18.481 4.232 -14.851 1.00 93.12 265 ALA A N 1
ATOM 2059 C CA . ALA A 1 265 ? 19.734 3.820 -14.215 1.00 93.12 265 ALA A CA 1
ATOM 2060 C C . ALA A 1 265 ? 19.514 2.863 -13.027 1.00 93.12 265 ALA A C 1
ATOM 2062 O O . ALA A 1 265 ? 20.471 2.241 -12.566 1.00 93.12 265 ALA A O 1
ATOM 2063 N N . TYR A 1 266 ? 18.271 2.733 -12.565 1.00 95.62 266 TYR A N 1
ATOM 2064 C CA . TYR A 1 266 ? 17.892 2.041 -11.342 1.00 95.62 266 TYR A CA 1
ATOM 2065 C C . TYR A 1 266 ? 16.739 1.074 -11.657 1.00 95.62 266 TYR A C 1
ATOM 2067 O O . TYR A 1 266 ? 15.571 1.372 -11.415 1.00 95.62 266 TYR A O 1
ATOM 2075 N N . PRO A 1 267 ? 17.029 -0.077 -12.286 1.00 97.31 267 PRO A N 1
ATOM 2076 C CA . PRO A 1 267 ? 15.996 -1.068 -12.545 1.00 97.31 267 PRO A CA 1
ATOM 2077 C C . PRO A 1 267 ? 15.470 -1.652 -11.231 1.00 97.31 267 PRO A C 1
ATOM 2079 O O . PRO A 1 267 ? 16.218 -1.773 -10.258 1.00 97.31 267 PRO A O 1
ATOM 2082 N N . LEU A 1 268 ? 14.213 -2.094 -11.236 1.00 98.56 268 LEU A N 1
ATOM 2083 C CA . LEU A 1 268 ? 13.633 -2.853 -10.133 1.00 98.56 268 LEU A CA 1
ATOM 2084 C C . LEU A 1 268 ? 14.387 -4.169 -9.948 1.00 98.56 268 LEU A C 1
ATOM 2086 O O . LEU A 1 268 ? 14.748 -4.852 -10.916 1.00 98.56 268 LEU A O 1
ATOM 2090 N N . ARG A 1 269 ? 14.626 -4.540 -8.693 1.00 98.44 269 ARG A N 1
ATOM 2091 C CA . ARG A 1 269 ? 15.414 -5.725 -8.330 1.00 98.44 269 ARG A CA 1
ATOM 2092 C C . ARG A 1 269 ? 14.663 -6.596 -7.343 1.00 98.44 269 ARG A C 1
ATOM 2094 O O . ARG A 1 269 ? 13.789 -6.120 -6.629 1.00 98.44 269 ARG A O 1
ATOM 2101 N N . ILE A 1 270 ? 15.019 -7.875 -7.285 1.00 98.25 270 ILE A N 1
ATOM 2102 C CA . ILE A 1 270 ? 14.412 -8.808 -6.335 1.00 98.25 270 ILE A CA 1
ATOM 2103 C C . ILE A 1 270 ? 15.428 -9.827 -5.823 1.00 98.25 270 ILE A C 1
ATOM 2105 O O . ILE A 1 270 ? 16.159 -10.436 -6.601 1.00 98.25 270 ILE A O 1
ATOM 2109 N N . ALA A 1 271 ? 15.474 -10.032 -4.511 1.00 97.75 271 ALA A N 1
ATOM 2110 C CA . ALA A 1 271 ? 16.283 -11.075 -3.884 1.00 97.75 271 ALA A CA 1
ATOM 2111 C C . ALA A 1 271 ? 15.593 -11.580 -2.618 1.00 97.75 271 ALA A C 1
ATOM 2113 O O . ALA A 1 271 ? 15.043 -10.794 -1.857 1.00 97.75 271 ALA A O 1
ATOM 2114 N N . ASP A 1 272 ? 15.605 -12.897 -2.401 1.00 95.88 272 ASP A N 1
ATOM 2115 C CA . ASP A 1 272 ? 15.023 -13.535 -1.212 1.00 95.88 272 ASP A CA 1
ATOM 2116 C C . ASP A 1 272 ? 13.570 -13.108 -0.913 1.00 95.88 272 ASP A C 1
ATOM 2118 O O . ASP A 1 272 ? 13.160 -13.022 0.246 1.00 95.88 272 ASP A O 1
ATOM 2122 N N . GLY A 1 273 ? 12.793 -12.833 -1.967 1.00 96.00 273 GLY A N 1
ATOM 2123 C CA . GLY A 1 273 ? 11.408 -12.361 -1.885 1.00 96.00 273 GLY A CA 1
ATOM 2124 C C . GLY A 1 273 ? 11.247 -10.911 -1.416 1.00 96.00 273 GLY A C 1
ATOM 2125 O O . GLY A 1 273 ? 10.142 -10.507 -1.075 1.00 96.00 273 GLY A O 1
ATOM 2126 N N . ILE A 1 274 ? 12.320 -10.127 -1.371 1.00 97.69 274 ILE A N 1
ATOM 2127 C CA . ILE A 1 274 ? 12.269 -8.680 -1.157 1.00 97.69 274 ILE A CA 1
ATOM 2128 C C . ILE A 1 274 ? 12.438 -7.994 -2.505 1.00 97.69 274 ILE A C 1
ATOM 2130 O O . ILE A 1 274 ? 13.407 -8.266 -3.220 1.00 97.69 274 ILE A O 1
ATOM 2134 N N . LEU A 1 275 ? 11.492 -7.124 -2.846 1.00 98.38 275 LEU A N 1
ATOM 2135 C CA . LEU A 1 275 ? 11.587 -6.252 -4.011 1.00 98.38 275 LEU A CA 1
ATOM 2136 C C . LEU A 1 275 ? 12.309 -4.971 -3.609 1.00 98.38 275 LEU A C 1
ATOM 2138 O O . LEU A 1 275 ? 12.078 -4.453 -2.523 1.00 98.38 275 LEU A O 1
ATOM 2142 N N . TYR A 1 276 ? 13.180 -4.465 -4.471 1.00 98.44 276 TYR A N 1
ATOM 2143 C CA . TYR A 1 276 ? 13.952 -3.256 -4.227 1.00 98.44 276 TYR A CA 1
ATOM 2144 C C . TYR A 1 276 ? 13.719 -2.223 -5.329 1.00 98.44 276 TYR A C 1
ATOM 2146 O O . TYR A 1 276 ? 13.752 -2.563 -6.517 1.00 98.44 276 TYR A O 1
ATOM 2154 N N . GLY A 1 277 ? 13.546 -0.973 -4.902 1.00 97.25 277 GLY A N 1
ATOM 2155 C CA . GLY A 1 277 ? 13.385 0.217 -5.735 1.00 97.25 277 GLY A CA 1
ATOM 2156 C C . GLY A 1 277 ? 14.296 1.365 -5.281 1.00 97.25 277 GLY A C 1
ATOM 2157 O O . GLY A 1 277 ? 15.388 1.140 -4.736 1.00 97.25 277 GLY A O 1
ATOM 2158 N N . GLY A 1 278 ? 13.844 2.595 -5.516 1.00 95.25 278 GLY A N 1
ATOM 2159 C CA . GLY A 1 278 ? 14.596 3.820 -5.251 1.00 95.25 278 GLY A CA 1
ATOM 2160 C C . GLY A 1 278 ? 15.785 4.044 -6.195 1.00 95.25 278 GLY A C 1
ATOM 2161 O O . GLY A 1 278 ? 16.103 3.219 -7.053 1.00 95.25 278 GLY A O 1
ATOM 2162 N N . ASP A 1 279 ? 16.489 5.152 -5.985 1.00 95.12 279 ASP A N 1
ATOM 2163 C CA . ASP A 1 279 ? 17.584 5.654 -6.825 1.00 95.12 279 ASP A CA 1
ATOM 2164 C C . ASP A 1 279 ? 18.901 5.827 -6.038 1.00 95.12 279 ASP A C 1
ATOM 2166 O O . ASP A 1 279 ? 19.239 5.021 -5.174 1.00 95.12 279 ASP A O 1
ATOM 2170 N N . ASN A 1 280 ? 19.742 6.807 -6.371 1.00 94.75 280 ASN A N 1
ATOM 2171 C CA . ASN A 1 280 ? 20.947 7.116 -5.597 1.00 94.75 280 ASN A CA 1
ATOM 2172 C C . ASN A 1 280 ? 20.697 8.028 -4.382 1.00 94.75 280 ASN A C 1
ATOM 2174 O O . ASN A 1 280 ? 21.646 8.283 -3.644 1.00 94.75 280 ASN A O 1
ATOM 2178 N N . HIS A 1 281 ? 19.471 8.518 -4.206 1.00 95.12 281 HIS A N 1
ATOM 2179 C CA . HIS A 1 281 ? 19.023 9.391 -3.119 1.00 95.12 281 HIS A CA 1
ATOM 2180 C C . HIS A 1 281 ? 18.007 8.711 -2.202 1.00 95.12 281 HIS A C 1
ATOM 2182 O O . HIS A 1 281 ? 17.786 9.169 -1.084 1.00 95.12 281 HIS A O 1
ATOM 2188 N N . THR A 1 282 ? 17.435 7.594 -2.650 1.00 96.06 282 THR A N 1
ATOM 2189 C CA . THR A 1 282 ? 16.441 6.797 -1.934 1.00 96.06 282 THR A CA 1
ATOM 2190 C C . THR A 1 282 ? 16.791 5.308 -1.976 1.00 96.06 282 THR A C 1
ATOM 2192 O O . THR A 1 282 ? 17.211 4.757 -2.994 1.00 96.06 282 THR A O 1
ATOM 2195 N N . TYR A 1 283 ? 16.621 4.639 -0.842 1.00 97.62 283 TYR A N 1
ATOM 2196 C CA . TYR A 1 283 ? 16.638 3.190 -0.712 1.00 97.62 283 TYR A CA 1
ATOM 2197 C C . TYR A 1 283 ? 15.245 2.739 -0.302 1.00 97.62 283 TYR A C 1
ATOM 2199 O O . TYR A 1 283 ? 14.776 3.080 0.783 1.00 97.62 283 TYR A O 1
ATOM 2207 N N . GLU A 1 284 ? 14.619 1.948 -1.161 1.00 97.75 284 GLU A N 1
ATOM 2208 C CA . GLU A 1 284 ? 13.287 1.405 -0.945 1.00 97.75 284 GLU A CA 1
ATOM 2209 C C . GLU A 1 284 ? 13.325 -0.111 -1.069 1.00 97.75 284 GLU A C 1
ATOM 2211 O O . GLU A 1 284 ? 13.912 -0.661 -2.008 1.00 97.75 284 GLU A O 1
ATOM 2216 N N . SER A 1 285 ? 12.670 -0.797 -0.142 1.00 97.69 285 SER A N 1
ATOM 2217 C CA . SER A 1 285 ? 12.436 -2.232 -0.252 1.00 97.69 285 SER A CA 1
ATOM 2218 C C . SER A 1 285 ? 11.002 -2.572 0.127 1.00 97.69 285 SER A C 1
ATOM 2220 O O . SER A 1 285 ? 10.380 -1.844 0.895 1.00 97.69 285 SER A O 1
ATOM 2222 N N . TYR A 1 286 ? 10.468 -3.664 -0.415 1.00 96.75 286 TYR A N 1
ATOM 2223 C CA . TYR A 1 286 ? 9.057 -4.029 -0.331 1.00 96.75 286 TYR A CA 1
ATOM 2224 C C . TYR A 1 286 ? 8.872 -5.532 -0.103 1.00 96.75 286 TYR A C 1
ATOM 2226 O O . TYR A 1 286 ? 9.689 -6.360 -0.522 1.00 96.75 286 TYR A O 1
ATOM 2234 N N . PHE A 1 287 ? 7.773 -5.879 0.556 1.00 95.12 287 PHE A N 1
ATOM 2235 C CA . PHE A 1 287 ? 7.307 -7.241 0.805 1.00 95.12 287 PHE A CA 1
ATOM 2236 C C . PHE A 1 287 ? 5.774 -7.271 0.779 1.00 95.12 287 PHE A C 1
ATOM 2238 O O . PHE A 1 287 ? 5.141 -6.230 0.631 1.00 95.12 287 PHE A O 1
ATOM 2245 N N . THR A 1 288 ? 5.173 -8.446 0.921 1.00 91.69 288 THR A N 1
ATOM 2246 C CA . THR A 1 288 ? 3.725 -8.588 1.086 1.00 91.69 288 THR A CA 1
ATOM 2247 C C . THR A 1 288 ? 3.408 -8.822 2.557 1.00 91.69 288 THR A C 1
ATOM 2249 O O . THR A 1 288 ? 4.069 -9.629 3.204 1.00 91.69 288 THR A O 1
ATOM 2252 N N . ASP A 1 289 ? 2.411 -8.142 3.109 1.00 83.94 289 ASP A N 1
ATOM 2253 C CA . ASP A 1 289 ? 1.910 -8.489 4.439 1.00 83.94 289 ASP A CA 1
ATOM 2254 C C . ASP A 1 289 ? 1.231 -9.864 4.400 1.00 83.94 289 ASP A C 1
ATOM 2256 O O . ASP A 1 289 ? 0.350 -10.084 3.571 1.00 83.94 289 ASP A O 1
ATOM 2260 N N . SER A 1 290 ? 1.619 -10.790 5.278 1.00 79.19 290 SER A N 1
ATOM 2261 C CA . SER A 1 290 ? 1.015 -12.128 5.301 1.00 79.19 290 SER A CA 1
ATOM 2262 C C . SER A 1 290 ? -0.434 -12.125 5.753 1.00 79.19 290 SER A C 1
ATOM 2264 O O . SER A 1 290 ? -1.175 -13.031 5.388 1.00 79.19 290 SER A O 1
ATOM 2266 N N . ASP A 1 291 ? -0.823 -11.131 6.548 1.00 70.44 291 ASP A N 1
ATOM 2267 C CA . ASP A 1 291 ? -2.144 -11.105 7.170 1.00 70.44 291 ASP A CA 1
ATOM 2268 C C . ASP A 1 291 ? -3.168 -10.377 6.291 1.00 70.44 291 ASP A C 1
ATOM 2270 O O . ASP A 1 291 ? -4.362 -10.652 6.371 1.00 70.44 291 ASP A O 1
ATOM 2274 N N . ASN A 1 292 ? -2.698 -9.447 5.455 1.00 65.94 292 ASN A N 1
ATOM 2275 C CA . ASN A 1 292 ? -3.544 -8.568 4.643 1.00 65.94 292 ASN A CA 1
ATOM 2276 C C . ASN A 1 292 ? -3.298 -8.711 3.136 1.00 65.94 292 ASN A C 1
ATOM 2278 O O . ASN A 1 292 ? -3.973 -8.066 2.343 1.00 65.94 292 ASN A O 1
ATOM 2282 N N . HIS A 1 293 ? -2.304 -9.503 2.727 1.00 75.50 293 HIS A N 1
ATOM 2283 C CA . HIS A 1 293 ? -1.909 -9.707 1.330 1.00 75.50 293 HIS A CA 1
ATOM 2284 C C . HIS A 1 293 ? -1.611 -8.412 0.545 1.00 75.50 293 HIS A C 1
ATOM 2286 O O . HIS A 1 293 ? -1.568 -8.427 -0.685 1.00 75.50 293 HIS A O 1
ATOM 2292 N N . ALA A 1 294 ? -1.363 -7.298 1.240 1.00 81.75 294 ALA A N 1
ATOM 2293 C CA . ALA A 1 294 ? -1.076 -5.992 0.658 1.00 81.75 294 ALA A CA 1
ATOM 2294 C C . ALA A 1 294 ? 0.423 -5.813 0.385 1.00 81.75 294 ALA A C 1
ATOM 2296 O O . ALA A 1 294 ? 1.268 -6.386 1.082 1.00 81.75 294 ALA A O 1
ATOM 2297 N N . LEU A 1 295 ? 0.767 -4.994 -0.613 1.00 90.12 295 LEU A N 1
ATOM 2298 C CA . LEU A 1 295 ? 2.145 -4.554 -0.805 1.00 90.12 295 LEU A CA 1
ATOM 2299 C C . LEU A 1 295 ? 2.530 -3.600 0.325 1.00 90.12 295 LEU A C 1
ATOM 2301 O O . LEU A 1 295 ? 1.879 -2.587 0.556 1.00 90.12 295 LEU A O 1
ATOM 2305 N N . MET A 1 296 ? 3.634 -3.902 0.992 1.00 89.88 296 MET A N 1
ATOM 2306 C CA . MET A 1 296 ? 4.148 -3.118 2.099 1.00 89.88 296 MET A CA 1
ATOM 2307 C C . MET A 1 296 ? 5.567 -2.677 1.805 1.00 89.88 296 MET A C 1
ATOM 2309 O O . MET A 1 296 ? 6.448 -3.488 1.511 1.00 89.88 296 MET A O 1
ATOM 2313 N N . MET A 1 297 ? 5.816 -1.382 1.965 1.00 91.94 297 MET A N 1
ATOM 2314 C CA . MET A 1 297 ? 7.176 -0.875 2.062 1.00 91.94 297 MET A CA 1
ATOM 2315 C C . MET A 1 297 ? 7.816 -1.510 3.291 1.00 91.94 297 MET A C 1
ATOM 2317 O O . MET A 1 297 ? 7.267 -1.411 4.381 1.00 91.94 297 MET A O 1
ATOM 2321 N N . LYS A 1 298 ? 8.940 -2.199 3.130 1.00 93.88 298 LYS A N 1
ATOM 2322 C CA . LYS A 1 298 ? 9.736 -2.778 4.211 1.00 93.88 298 LYS A CA 1
ATOM 2323 C C . LYS A 1 298 ? 10.672 -1.726 4.793 1.00 93.88 298 LYS A C 1
ATOM 2325 O O . LYS A 1 298 ? 10.616 -1.487 5.996 1.00 93.88 298 LYS A O 1
ATOM 2330 N N . ASP A 1 299 ? 11.489 -1.103 3.952 1.00 96.12 299 ASP A N 1
ATOM 2331 C CA . ASP A 1 299 ? 12.475 -0.094 4.335 1.00 96.12 299 ASP A CA 1
ATOM 2332 C C . ASP A 1 299 ? 12.345 1.134 3.425 1.00 96.12 299 ASP A C 1
ATOM 2334 O O . ASP A 1 299 ? 12.112 0.980 2.226 1.00 96.12 299 ASP A O 1
ATOM 2338 N N . TYR A 1 300 ? 12.549 2.324 3.989 1.00 95.50 300 TYR A N 1
ATOM 2339 C CA . TYR A 1 300 ? 12.637 3.586 3.255 1.00 95.50 300 TYR A CA 1
ATOM 2340 C C . TYR A 1 300 ? 13.724 4.446 3.875 1.00 95.50 300 TYR A C 1
ATOM 2342 O O . TYR A 1 300 ? 13.599 4.832 5.031 1.00 95.50 300 TYR A O 1
ATOM 2350 N N . VAL A 1 301 ? 14.789 4.751 3.142 1.00 97.69 301 VAL A N 1
ATOM 2351 C CA . VAL A 1 301 ? 15.857 5.639 3.622 1.00 97.69 301 VAL A CA 1
ATOM 2352 C C . VAL A 1 301 ? 16.199 6.644 2.535 1.00 97.69 301 VAL A C 1
ATOM 2354 O O . VAL A 1 301 ? 16.306 6.263 1.376 1.00 97.69 301 VAL A O 1
ATOM 2357 N N . TYR A 1 302 ? 16.401 7.907 2.899 1.00 95.88 302 TYR A N 1
ATOM 2358 C CA . TYR A 1 302 ? 16.757 8.983 1.970 1.00 95.88 302 TYR A CA 1
ATOM 2359 C C . TYR A 1 302 ? 17.937 9.817 2.487 1.00 95.88 302 TYR A C 1
ATOM 2361 O O . TYR A 1 302 ? 18.256 9.759 3.676 1.00 95.88 302 TYR A O 1
ATOM 2369 N N . ASP A 1 303 ? 18.593 10.581 1.604 1.00 95.31 303 ASP A N 1
ATOM 2370 C CA . ASP A 1 303 ? 19.771 11.416 1.921 1.00 95.31 303 ASP A CA 1
ATOM 2371 C C . ASP A 1 303 ? 19.495 12.930 2.044 1.00 95.31 303 ASP A C 1
ATOM 2373 O O . ASP A 1 303 ? 20.402 13.706 2.361 1.00 95.31 303 ASP A O 1
ATOM 2377 N N . GLY A 1 304 ? 18.258 13.362 1.791 1.00 89.12 304 GLY A N 1
ATOM 2378 C CA . GLY A 1 304 ? 17.814 14.744 1.969 1.00 89.12 304 GLY A CA 1
ATOM 2379 C C . GLY A 1 304 ? 18.266 15.696 0.859 1.00 89.12 304 GLY A C 1
ATOM 2380 O O . GLY A 1 304 ? 18.067 16.911 0.969 1.00 89.12 304 GLY A O 1
ATOM 2381 N N . ILE A 1 305 ? 18.936 15.193 -0.188 1.00 88.88 305 ILE A N 1
ATOM 2382 C CA . ILE A 1 305 ? 19.459 16.025 -1.281 1.00 88.88 305 ILE A CA 1
ATOM 2383 C C . ILE A 1 305 ? 18.312 16.595 -2.116 1.00 88.88 305 ILE A C 1
ATOM 2385 O O . ILE A 1 305 ? 18.346 17.777 -2.472 1.00 88.88 305 ILE A O 1
ATOM 2389 N N . ASN A 1 306 ? 17.284 15.791 -2.389 1.00 80.19 306 ASN A N 1
ATOM 2390 C CA . ASN A 1 306 ? 16.115 16.219 -3.159 1.00 80.19 306 ASN A CA 1
ATOM 2391 C C . ASN A 1 306 ? 15.306 17.301 -2.418 1.00 80.19 306 ASN A C 1
ATOM 2393 O O . ASN A 1 306 ? 14.729 18.192 -3.042 1.00 80.19 306 ASN A O 1
ATOM 2397 N N . GLU A 1 307 ? 15.332 17.275 -1.087 1.00 80.88 307 GLU A N 1
ATOM 2398 C CA . GLU A 1 307 ? 14.661 18.213 -0.186 1.00 80.88 307 GLU A CA 1
ATOM 2399 C C . GLU A 1 307 ? 15.533 19.433 0.165 1.00 80.88 307 GLU A C 1
ATOM 2401 O O . GLU A 1 307 ? 15.053 20.398 0.766 1.00 80.88 307 GLU A O 1
ATOM 2406 N N . GLY A 1 308 ? 16.818 19.412 -0.206 1.00 83.31 308 GLY A N 1
ATOM 2407 C CA . GLY A 1 308 ? 17.787 20.464 0.100 1.00 83.31 308 GLY A CA 1
ATOM 2408 C C . GLY A 1 308 ? 18.178 20.556 1.579 1.00 83.31 308 GLY A C 1
ATOM 2409 O O . GLY A 1 308 ? 18.662 21.606 2.011 1.00 83.31 308 GLY A O 1
ATOM 2410 N N . THR A 1 309 ? 17.948 19.497 2.361 1.00 86.62 309 THR A N 1
ATOM 2411 C CA . THR A 1 309 ? 18.330 19.418 3.780 1.00 86.62 309 THR A CA 1
ATOM 2412 C C . THR A 1 309 ? 19.706 18.790 3.971 1.00 86.62 309 THR A C 1
ATOM 2414 O O . THR A 1 309 ? 20.394 19.146 4.925 1.00 86.62 309 THR A O 1
ATOM 2417 N N . GLU A 1 310 ? 20.111 17.891 3.064 1.00 86.88 310 GLU A N 1
ATOM 2418 C CA . GLU A 1 310 ? 21.284 17.013 3.226 1.00 86.88 310 GLU A CA 1
ATOM 2419 C C . GLU A 1 310 ? 21.216 16.166 4.519 1.00 86.88 310 GLU A C 1
ATOM 2421 O O . GLU A 1 310 ? 22.240 15.752 5.074 1.00 86.88 310 GLU A O 1
ATOM 2426 N N . GLU A 1 311 ? 20.001 15.937 5.029 1.00 91.19 311 GLU A N 1
ATOM 2427 C CA . GLU A 1 311 ? 19.742 15.125 6.215 1.00 91.19 311 GLU A CA 1
ATOM 2428 C C . GLU A 1 311 ? 19.277 13.726 5.815 1.00 91.19 311 GLU A C 1
ATOM 2430 O O . GLU A 1 311 ? 18.290 13.564 5.098 1.00 91.19 311 GLU A O 1
ATOM 2435 N N . TYR A 1 312 ? 19.966 12.715 6.347 1.00 95.56 312 TYR A N 1
ATOM 2436 C CA . TYR A 1 312 ? 19.555 11.326 6.201 1.00 95.56 312 TYR A CA 1
ATOM 2437 C C . TYR A 1 312 ? 18.366 11.026 7.110 1.00 95.56 312 TYR A C 1
ATOM 2439 O O . TYR A 1 312 ? 18.376 11.397 8.287 1.00 95.56 312 TYR A O 1
ATOM 2447 N N . GLY A 1 313 ? 17.374 10.312 6.590 1.00 94.25 313 GLY A N 1
ATOM 2448 C CA . GLY A 1 313 ? 16.180 9.954 7.348 1.00 94.25 313 GLY A CA 1
ATOM 2449 C C . GLY A 1 313 ? 15.436 8.763 6.763 1.00 94.25 313 GLY A C 1
ATOM 2450 O O . GLY A 1 313 ? 15.901 8.128 5.819 1.00 94.25 313 GLY A O 1
ATOM 2451 N N . GLY A 1 314 ? 14.282 8.457 7.356 1.00 94.69 314 GLY A N 1
ATOM 2452 C CA . GLY A 1 314 ? 13.440 7.318 6.999 1.00 94.69 314 GLY A CA 1
ATOM 2453 C C . GLY A 1 314 ? 13.427 6.244 8.085 1.00 94.69 314 GLY A C 1
ATOM 2454 O O . GLY A 1 314 ? 13.702 6.531 9.250 1.00 94.69 314 GLY A O 1
ATOM 2455 N N . PHE A 1 315 ? 13.110 5.008 7.718 1.00 95.12 315 PHE A N 1
ATOM 2456 C CA . PHE A 1 315 ? 12.990 3.882 8.632 1.00 95.12 315 PHE A CA 1
ATOM 2457 C C . PHE A 1 315 ? 13.523 2.577 8.029 1.00 95.12 315 PHE A C 1
ATOM 2459 O O . PHE A 1 315 ? 13.555 2.368 6.816 1.00 95.12 315 PHE A O 1
ATOM 2466 N N . LEU A 1 316 ? 13.882 1.649 8.913 1.00 95.06 316 LEU A N 1
ATOM 2467 C CA . LEU A 1 316 ? 14.184 0.260 8.582 1.00 95.06 316 LEU A CA 1
ATOM 2468 C C . LEU A 1 316 ? 13.266 -0.671 9.372 1.00 95.06 316 LEU A C 1
ATOM 2470 O O . LEU A 1 316 ? 13.024 -0.445 10.560 1.00 95.06 316 LEU A O 1
ATOM 2474 N N . ARG A 1 317 ? 12.841 -1.778 8.758 1.00 90.62 317 ARG A N 1
ATOM 2475 C CA . ARG A 1 317 ? 12.143 -2.862 9.462 1.00 90.62 317 ARG A CA 1
ATOM 2476 C C . ARG A 1 317 ? 13.037 -4.084 9.603 1.00 90.62 317 ARG A C 1
ATOM 2478 O O . ARG A 1 317 ? 13.531 -4.653 8.628 1.00 90.62 317 ARG A O 1
ATOM 2485 N N . SER A 1 318 ? 13.231 -4.524 10.847 1.00 85.06 318 SER A N 1
ATOM 2486 C CA . SER A 1 318 ? 14.008 -5.738 11.138 1.00 85.06 318 SER A CA 1
ATOM 2487 C C . SER A 1 318 ? 13.251 -7.033 10.842 1.00 85.06 318 SER A C 1
ATOM 2489 O O . SER A 1 318 ? 13.876 -8.081 10.697 1.00 85.06 318 SER A O 1
ATOM 2491 N N . ALA A 1 319 ? 11.923 -6.963 10.771 1.00 85.25 319 ALA A N 1
ATOM 2492 C CA . ALA A 1 319 ? 11.042 -8.070 10.437 1.00 85.25 319 ALA A CA 1
ATOM 2493 C C . ALA A 1 319 ? 10.084 -7.643 9.320 1.00 85.25 319 ALA A C 1
ATOM 2495 O O . ALA A 1 319 ? 9.784 -6.463 9.168 1.00 85.25 319 ALA A O 1
ATOM 2496 N N . ASN A 1 320 ? 9.605 -8.611 8.548 1.00 84.62 320 ASN A N 1
ATOM 2497 C CA . ASN A 1 320 ? 8.637 -8.391 7.478 1.00 84.62 320 ASN A CA 1
ATOM 2498 C C . ASN A 1 320 ? 7.221 -8.408 8.058 1.00 84.62 320 ASN A C 1
ATOM 2500 O O . ASN A 1 320 ? 6.460 -9.334 7.800 1.00 84.62 320 ASN A O 1
ATOM 2504 N N . VAL A 1 321 ? 6.930 -7.445 8.927 1.00 80.38 321 VAL A N 1
ATOM 2505 C CA . VAL A 1 321 ? 5.636 -7.279 9.595 1.00 80.38 321 VAL A CA 1
ATOM 2506 C C . VAL A 1 321 ? 5.309 -5.794 9.692 1.00 80.38 321 VAL A C 1
ATOM 2508 O O . VAL A 1 321 ? 6.214 -4.951 9.711 1.00 80.38 321 VAL A O 1
ATOM 2511 N N . PHE A 1 322 ? 4.021 -5.484 9.756 1.00 70.25 322 PHE A N 1
ATOM 2512 C CA . PHE A 1 322 ? 3.527 -4.131 9.981 1.00 70.25 322 PHE A CA 1
ATOM 2513 C C . PHE A 1 322 ? 3.940 -3.589 11.371 1.00 70.25 322 PHE A C 1
ATOM 2515 O O . PHE A 1 322 ? 4.165 -4.367 12.300 1.00 70.25 322 PHE A O 1
ATOM 2522 N N . ASP A 1 323 ? 4.097 -2.264 11.498 1.00 70.81 323 ASP A N 1
ATOM 2523 C CA . ASP A 1 323 ? 4.344 -1.530 12.760 1.00 70.81 323 ASP A CA 1
ATOM 2524 C C . ASP A 1 323 ? 5.548 -1.969 13.628 1.00 70.81 323 ASP A C 1
ATOM 2526 O O . ASP A 1 323 ? 5.539 -1.880 14.858 1.00 70.81 323 ASP A O 1
ATOM 2530 N N . GLN A 1 324 ? 6.637 -2.421 12.997 1.00 77.75 324 GLN A N 1
ATOM 2531 C CA . GLN A 1 324 ? 7.937 -2.637 13.661 1.00 77.75 324 GLN A CA 1
ATOM 2532 C C . GLN A 1 324 ? 9.074 -1.861 12.991 1.00 77.75 324 GLN A C 1
ATOM 2534 O O . GLN A 1 324 ? 10.181 -2.377 12.785 1.00 77.75 324 GLN A O 1
ATOM 2539 N N . ASP A 1 325 ? 8.782 -0.624 12.614 1.00 86.00 325 ASP A N 1
ATOM 2540 C CA . ASP A 1 325 ? 9.743 0.312 12.063 1.00 86.00 325 ASP A CA 1
ATOM 2541 C C . ASP A 1 325 ? 10.677 0.881 13.138 1.00 86.00 325 ASP A C 1
ATOM 2543 O O . ASP A 1 325 ? 10.393 0.949 14.337 1.00 86.00 325 ASP A O 1
ATOM 2547 N N . LYS A 1 326 ? 11.884 1.217 12.694 1.00 91.56 326 LYS A N 1
ATOM 2548 C CA . LYS A 1 326 ? 12.878 1.931 13.484 1.00 91.56 326 LYS A CA 1
ATOM 2549 C C . LYS A 1 326 ? 13.423 3.054 12.638 1.00 91.56 326 LYS A C 1
ATOM 2551 O O . LYS A 1 326 ? 13.936 2.784 11.550 1.00 91.56 326 LYS A O 1
ATOM 2556 N N . ASP A 1 327 ? 13.377 4.262 13.181 1.00 94.50 327 ASP A N 1
ATOM 2557 C CA . ASP A 1 327 ? 13.979 5.431 12.554 1.00 94.50 327 ASP A CA 1
ATOM 2558 C C . ASP A 1 327 ? 15.423 5.139 12.144 1.00 94.50 327 ASP A C 1
ATOM 2560 O 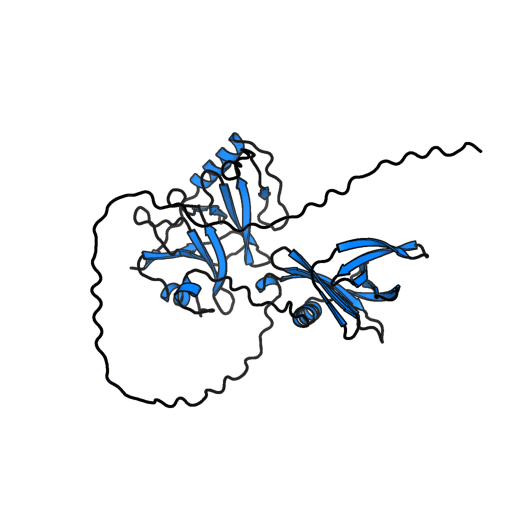O . ASP A 1 327 ? 16.232 4.590 12.908 1.00 94.50 327 ASP A O 1
ATOM 2564 N N . PHE A 1 328 ? 15.755 5.521 10.918 1.00 95.44 328 PHE A N 1
ATOM 2565 C CA . PHE A 1 328 ? 17.115 5.462 10.430 1.00 95.44 328 PHE A CA 1
ATOM 2566 C C . PHE A 1 328 ? 17.932 6.575 11.090 1.00 95.44 328 PHE A C 1
ATOM 2568 O O . PHE A 1 328 ? 17.736 7.757 10.831 1.00 95.44 328 PHE A O 1
ATOM 2575 N N . THR A 1 329 ? 18.883 6.191 11.942 1.00 94.44 329 THR A N 1
ATOM 2576 C CA . THR A 1 329 ? 19.801 7.127 12.616 1.00 94.44 329 THR A CA 1
ATOM 2577 C C . THR A 1 329 ? 21.229 7.056 12.064 1.00 94.44 329 THR A C 1
ATOM 2579 O O . THR A 1 329 ? 22.173 7.460 12.748 1.00 94.44 329 THR A O 1
ATOM 2582 N N . GLY A 1 330 ? 21.415 6.434 10.895 1.00 94.31 330 GLY A N 1
ATOM 2583 C CA . GLY A 1 330 ? 22.714 6.309 10.232 1.00 94.31 330 GLY A CA 1
ATOM 2584 C C . GLY A 1 330 ? 23.102 7.571 9.458 1.00 94.31 330 GLY A C 1
ATOM 2585 O O . GLY A 1 330 ? 22.344 8.535 9.397 1.00 94.31 330 GLY A O 1
ATOM 2586 N N . GLY A 1 331 ? 24.296 7.570 8.866 1.00 95.88 331 GLY A N 1
ATOM 2587 C CA . GLY A 1 331 ? 24.753 8.628 7.965 1.00 95.88 331 GLY A CA 1
ATOM 2588 C C . GLY A 1 331 ? 25.099 8.095 6.575 1.00 95.88 331 GLY A C 1
ATOM 2589 O O . GLY A 1 331 ? 24.686 7.006 6.179 1.00 95.88 331 GLY A O 1
ATOM 2590 N N . ALA A 1 332 ? 25.919 8.857 5.848 1.00 96.62 332 ALA A N 1
ATOM 2591 C CA . ALA A 1 332 ? 26.323 8.549 4.474 1.00 96.62 332 ALA A CA 1
ATOM 2592 C C . ALA A 1 332 ? 26.906 7.136 4.290 1.00 96.62 332 ALA A C 1
ATOM 2594 O O . ALA A 1 332 ? 26.658 6.492 3.274 1.00 96.62 332 ALA A O 1
ATOM 2595 N N . GLU A 1 333 ? 27.689 6.641 5.256 1.00 97.69 333 GLU A N 1
ATOM 2596 C CA . GLU A 1 333 ? 28.311 5.317 5.154 1.00 97.69 333 GLU A CA 1
ATOM 2597 C C . GLU A 1 333 ? 27.272 4.192 5.272 1.00 97.69 333 GLU A C 1
ATOM 2599 O O . GLU A 1 333 ? 27.319 3.223 4.514 1.00 97.69 333 GLU A O 1
ATOM 2604 N N . GLU A 1 334 ? 26.333 4.301 6.213 1.00 98.00 334 GLU A N 1
ATOM 2605 C CA . GLU A 1 334 ? 25.237 3.345 6.367 1.00 98.00 334 GLU A CA 1
ATOM 2606 C C . GLU A 1 334 ? 24.282 3.388 5.174 1.00 98.00 334 GLU A C 1
ATOM 2608 O O . GLU A 1 334 ? 23.903 2.333 4.670 1.00 98.00 334 GLU A O 1
ATOM 2613 N N . PHE A 1 335 ? 23.957 4.583 4.677 1.00 97.88 335 PHE A N 1
ATOM 2614 C CA . PHE A 1 335 ? 23.116 4.739 3.494 1.00 97.88 335 PHE A CA 1
ATOM 2615 C C . PHE A 1 335 ? 23.762 4.115 2.250 1.00 97.88 335 PHE A C 1
ATOM 2617 O O . PHE A 1 335 ? 23.140 3.314 1.555 1.00 97.88 335 PHE A O 1
ATOM 2624 N N . GLN A 1 336 ? 25.055 4.368 2.024 1.00 97.88 336 GLN A N 1
ATOM 2625 C CA . GLN A 1 336 ? 25.785 3.773 0.905 1.00 97.88 336 GLN A CA 1
ATOM 2626 C C . GLN A 1 336 ? 25.806 2.237 0.971 1.00 97.88 336 GLN A C 1
ATOM 2628 O O . GLN A 1 336 ? 25.723 1.579 -0.065 1.00 97.88 336 GLN A O 1
ATOM 2633 N N . LYS A 1 337 ? 25.877 1.645 2.172 1.00 98.06 337 LYS A N 1
ATOM 2634 C CA . LYS A 1 337 ? 25.795 0.183 2.341 1.00 98.06 337 LYS A CA 1
ATOM 2635 C C . LYS A 1 337 ? 24.436 -0.373 1.915 1.00 98.06 337 LYS A C 1
ATOM 2637 O O . LYS A 1 337 ? 24.415 -1.449 1.324 1.00 98.06 337 LYS A O 1
ATOM 2642 N N . LEU A 1 338 ? 23.342 0.343 2.184 1.00 97.94 338 LEU A N 1
ATOM 2643 C CA . LEU A 1 338 ? 21.997 -0.043 1.740 1.00 97.94 338 LEU A CA 1
ATOM 2644 C C . LEU A 1 338 ? 21.889 0.008 0.211 1.00 97.94 338 LEU A C 1
ATOM 2646 O O . LEU A 1 338 ? 21.439 -0.953 -0.411 1.00 97.94 338 LEU A O 1
ATOM 2650 N N . LEU A 1 339 ? 22.399 1.072 -0.418 1.00 97.69 339 LEU A N 1
ATOM 2651 C CA . LEU A 1 339 ? 22.448 1.158 -1.881 1.00 97.69 339 LEU A CA 1
ATOM 2652 C C . LEU A 1 339 ? 23.283 0.018 -2.486 1.00 97.69 339 LEU A C 1
ATOM 2654 O O . LEU A 1 339 ? 22.860 -0.640 -3.431 1.00 97.69 339 LEU A O 1
ATOM 2658 N N . GLU A 1 340 ? 24.449 -0.284 -1.911 1.00 97.69 340 GLU A N 1
ATOM 2659 C CA . GLU A 1 340 ? 25.279 -1.416 -2.341 1.00 97.69 340 GLU A CA 1
ATOM 2660 C C . GLU A 1 340 ? 24.619 -2.783 -2.113 1.00 97.69 340 GLU A C 1
ATOM 2662 O O . GLU A 1 340 ? 24.930 -3.739 -2.827 1.00 97.69 340 GLU A O 1
ATOM 2667 N N . GLU A 1 341 ? 23.770 -2.922 -1.095 1.00 96.12 341 GLU A N 1
ATOM 2668 C CA . GLU A 1 341 ? 22.954 -4.116 -0.880 1.00 96.12 341 GLU A CA 1
ATOM 2669 C C . GLU A 1 341 ? 21.933 -4.274 -2.004 1.00 96.12 341 GLU A C 1
ATOM 2671 O O . GLU A 1 341 ? 21.921 -5.324 -2.651 1.00 96.12 341 GLU A O 1
ATOM 2676 N N . ARG A 1 342 ? 21.167 -3.216 -2.306 1.00 96.94 342 ARG A N 1
ATOM 2677 C CA . ARG A 1 342 ? 20.231 -3.201 -3.437 1.00 96.94 342 ARG A CA 1
ATOM 2678 C C . ARG A 1 342 ? 20.927 -3.601 -4.733 1.00 96.94 342 ARG A C 1
ATOM 2680 O O . ARG A 1 342 ? 20.440 -4.482 -5.433 1.00 96.94 342 ARG A O 1
ATOM 2687 N N . GLU A 1 343 ? 22.071 -2.999 -5.062 1.00 96.31 343 GLU A N 1
ATOM 2688 C CA . GLU A 1 343 ? 22.752 -3.250 -6.343 1.00 96.31 343 GLU A CA 1
ATOM 2689 C C . GLU A 1 343 ? 23.227 -4.705 -6.521 1.00 96.31 343 GLU A C 1
ATOM 2691 O O . GLU A 1 343 ? 23.451 -5.149 -7.652 1.00 96.31 343 GLU A O 1
ATOM 2696 N N . LYS A 1 344 ? 23.361 -5.475 -5.430 1.00 97.25 344 LYS A N 1
ATOM 2697 C CA . LYS A 1 344 ? 23.683 -6.911 -5.491 1.00 97.25 344 LYS A CA 1
ATOM 2698 C C . LYS A 1 344 ? 22.477 -7.769 -5.872 1.00 97.25 344 LYS A C 1
ATOM 2700 O O . LYS A 1 344 ? 22.684 -8.871 -6.385 1.00 97.25 344 LYS A O 1
ATOM 2705 N N . ALA A 1 345 ? 21.252 -7.304 -5.627 1.00 98.00 345 ALA A N 1
ATOM 2706 C CA . ALA A 1 345 ? 20.045 -8.021 -6.015 1.00 98.00 345 ALA A CA 1
ATOM 2707 C C . ALA A 1 345 ? 19.901 -8.022 -7.550 1.00 98.00 345 ALA A C 1
ATOM 2709 O O . ALA A 1 345 ? 20.139 -6.995 -8.195 1.00 98.00 345 ALA A O 1
ATOM 2710 N N . PRO A 1 346 ? 19.543 -9.151 -8.184 1.00 97.88 346 PRO A N 1
ATOM 2711 C CA . PRO A 1 346 ? 19.350 -9.199 -9.627 1.00 97.88 346 PRO A CA 1
ATOM 2712 C C . PRO A 1 346 ? 18.165 -8.325 -10.055 1.00 97.88 346 PRO A C 1
ATOM 2714 O O . PRO A 1 346 ? 17.144 -8.262 -9.371 1.00 97.88 346 PRO A O 1
ATOM 2717 N N . ALA A 1 347 ? 18.298 -7.671 -11.211 1.00 98.00 347 ALA A N 1
ATOM 2718 C CA . ALA A 1 347 ? 17.195 -6.942 -11.831 1.00 98.00 347 ALA A CA 1
ATOM 2719 C C . ALA A 1 347 ? 16.075 -7.904 -12.250 1.00 98.00 347 ALA A C 1
ATOM 2721 O O . ALA A 1 347 ? 16.355 -8.989 -12.774 1.00 98.00 347 ALA A O 1
ATOM 2722 N N . ILE A 1 348 ? 14.825 -7.481 -12.063 1.00 98.50 348 ILE A N 1
ATOM 2723 C CA . ILE A 1 348 ? 13.649 -8.193 -12.566 1.00 98.50 348 ILE A CA 1
ATOM 2724 C C . ILE A 1 348 ? 13.709 -8.190 -14.096 1.00 98.50 348 ILE A C 1
ATOM 2726 O O . ILE A 1 348 ? 14.082 -7.192 -14.717 1.00 98.50 348 ILE A O 1
ATOM 2730 N N . LYS A 1 349 ? 13.396 -9.336 -14.705 1.00 98.44 349 LYS A N 1
ATOM 2731 C CA . LYS A 1 349 ? 13.403 -9.520 -16.158 1.00 98.44 349 LYS A CA 1
ATOM 2732 C C . LYS A 1 349 ? 11.982 -9.700 -16.656 1.00 98.44 349 LYS A C 1
ATOM 2734 O O . LYS A 1 349 ? 11.318 -10.659 -16.274 1.00 98.44 349 LYS A O 1
ATOM 2739 N N . PHE A 1 350 ? 11.555 -8.787 -17.515 1.00 98.69 350 PHE A N 1
ATOM 2740 C CA . PHE A 1 350 ? 10.217 -8.753 -18.079 1.00 98.69 350 PHE A CA 1
ATOM 2741 C C . PHE A 1 350 ? 10.180 -9.469 -19.428 1.00 98.69 350 PHE A C 1
ATOM 2743 O O . PHE A 1 350 ? 11.105 -9.392 -20.243 1.00 98.69 350 PHE A O 1
ATOM 2750 N N . THR A 1 351 ? 9.080 -10.172 -19.664 1.00 98.56 351 THR A N 1
ATOM 2751 C CA . THR A 1 351 ? 8.717 -10.681 -20.982 1.00 98.56 351 THR A CA 1
ATOM 2752 C C . THR A 1 351 ? 8.091 -9.539 -21.765 1.00 98.56 351 THR A C 1
ATOM 2754 O O . THR A 1 351 ? 7.083 -8.983 -21.340 1.00 98.56 351 THR A O 1
ATOM 2757 N N . VAL A 1 352 ? 8.707 -9.180 -22.891 1.00 98.00 352 VAL A N 1
ATOM 2758 C CA . VAL A 1 352 ? 8.245 -8.086 -23.754 1.00 98.00 352 VAL A CA 1
ATOM 2759 C C . VAL A 1 352 ? 7.097 -8.566 -24.633 1.00 98.00 352 VAL A C 1
ATOM 2761 O O . VAL A 1 352 ? 7.191 -9.628 -25.254 1.00 98.00 352 VAL A O 1
ATOM 2764 N N . VAL A 1 353 ? 6.045 -7.760 -24.724 1.00 96.88 353 VAL A N 1
ATOM 2765 C CA . VAL A 1 353 ? 4.960 -7.954 -25.687 1.00 96.88 353 VAL A CA 1
ATOM 2766 C C . VAL A 1 353 ? 5.441 -7.497 -27.073 1.00 96.88 353 VAL A C 1
ATOM 2768 O O . VAL A 1 353 ? 5.898 -6.356 -27.200 1.00 96.88 353 VAL A O 1
ATOM 2771 N N . PRO A 1 354 ? 5.414 -8.383 -28.089 1.00 87.56 354 PRO A N 1
ATOM 2772 C CA . PRO A 1 354 ? 6.044 -8.151 -29.391 1.00 87.56 354 PRO A CA 1
ATOM 2773 C C . PRO A 1 354 ? 5.297 -7.184 -30.315 1.00 87.56 354 PRO A C 1
ATOM 2775 O O . PRO A 1 354 ? 4.067 -7.007 -30.158 1.00 87.56 354 PRO A O 1
#

pLDDT: mean 79.2, std 25.07, range [24.73, 98.75]

Radius of gyration: 27.82 Å; chains: 1; bounding box: 62×53×103 Å

Secondary structure (DSSP, 8-state):
------------------------------------------------------PPP------------GGGGTEEEEEEEEE-STT--EEEEEEEETTEEEEEEEETTEEEEEE-EEEEEE-TT--EEEEEEETTEEEEEEEETTTEEEEE-TT--EEEEEEPPHHHHHHHHHTSTT---------HHHHHHT-S--SSHHHHHHTPPTT-EEEEE--TT-SSPEEEEES---TTTS--SEEEEEEE-SSSEEEEEEEE-SSTTS--EEETTEEEE--SSEEEEEEE-TTT--EEEEEEEE-STTTTS---EEEEESSSSTT-EEE----HHHHHHHHHHHHHSPBP-PEEP-